Protein 2FSJ (pdb70)

Structure (mmCIF, N/CA/C/O backbone):
data_2FSJ
#
_entry.id   2FSJ
#
_cell.length_a   51.265
_cell.length_b   50.762
_cell.length_c   123.391
_cell.angle_alpha   90.00
_cell.angle_beta   90.00
_cell.angle_gamma   90.00
#
_symmetry.space_group_name_H-M   'P 21 21 21'
#
loop_
_entity.id
_entity.type
_entity.pdbx_description
1 polymer 'hypothetical protein Ta0583'
2 non-polymer GLYCEROL
3 water water
#
loop_
_atom_site.group_PDB
_atom_site.id
_atom_site.type_symbol
_atom_site.label_atom_id
_atom_site.label_alt_id
_atom_site.label_comp_id
_atom_site.label_asym_id
_atom_site.label_entity_id
_atom_site.label_seq_id
_atom_site.pdbx_PDB_ins_code
_atom_site.Cartn_x
_atom_site.Cartn_y
_atom_site.Cartn_z
_atom_site.occupancy
_atom_site.B_iso_or_equiv
_atom_site.auth_seq_id
_atom_site.auth_comp_id
_atom_site.auth_asym_id
_atom_site.auth_atom_id
_atom_site.pdbx_PDB_model_num
ATOM 1 N N . MET A 1 21 ? 23.337 28.977 8.652 1.00 34.03 1 MET A N 1
ATOM 2 C CA . MET A 1 21 ? 22.136 29.181 9.550 1.00 33.75 1 MET A CA 1
ATOM 3 C C . MET A 1 21 ? 20.897 29.697 8.806 1.00 32.77 1 MET A C 1
ATOM 4 O O . MET A 1 21 ? 19.814 29.171 9.016 1.00 35.16 1 MET A O 1
ATOM 6 N N . VAL A 1 22 ? 21.038 30.741 7.989 1.00 30.52 2 VAL A N 1
ATOM 7 C CA . VAL A 1 22 ? 20.002 31.080 7.011 1.00 28.61 2 VAL A CA 1
ATOM 8 C C . VAL A 1 22 ? 20.412 30.478 5.644 1.00 26.52 2 VAL A C 1
ATOM 9 O O . VAL A 1 22 ? 21.529 30.676 5.189 1.00 25.39 2 VAL A O 1
ATOM 13 N N . VAL A 1 23 ? 19.507 29.741 5.028 1.00 24.89 3 VAL A N 1
ATOM 14 C CA . VAL A 1 23 ? 19.729 29.169 3.689 1.00 24.07 3 VAL A CA 1
ATOM 15 C C . VAL A 1 23 ? 18.960 29.963 2.608 1.00 22.77 3 VAL A C 1
ATOM 16 O O . VAL A 1 23 ? 17.765 30.215 2.731 1.00 22.72 3 VAL A O 1
ATOM 20 N N . VAL A 1 24 ? 19.654 30.316 1.533 1.00 21.17 4 VAL A N 1
ATOM 21 C CA . VAL A 1 24 ? 19.007 31.014 0.418 1.00 20.24 4 VAL A CA 1
ATOM 22 C C . VAL A 1 24 ? 19.354 30.330 -0.890 1.00 18.59 4 VAL A C 1
ATOM 23 O O . VAL A 1 24 ? 20.470 29.824 -1.037 1.00 18.62 4 VAL A O 1
ATOM 27 N N . GLY A 1 25 ? 18.415 30.333 -1.831 1.00 16.10 5 GLY A N 1
ATOM 28 C CA . GLY A 1 25 ? 18.695 29.902 -3.187 1.00 14.70 5 GLY A CA 1
ATOM 29 C C . GLY A 1 25 ? 18.970 31.136 -4.027 1.00 13.27 5 GLY A C 1
ATOM 30 O O . GLY A 1 25 ? 18.310 32.171 -3.914 1.00 12.68 5 GLY A O 1
ATOM 31 N N . LEU A 1 26 ? 19.985 31.052 -4.877 1.00 11.80 6 LEU A N 1
ATOM 32 C CA . LEU A 1 26 ? 20.376 32.186 -5.690 1.00 10.72 6 LEU A CA 1
ATOM 33 C C . LEU A 1 26 ? 20.673 31.686 -7.099 1.00 10.68 6 LEU A C 1
ATOM 34 O O . LEU A 1 26 ? 21.306 30.642 -7.257 1.00 11.47 6 LEU A O 1
ATOM 39 N N . ASP A 1 27 ? 20.167 32.390 -8.102 1.00 10.80 7 ASP A N 1
ATOM 40 C CA . ASP A 1 27 ? 20.442 32.042 -9.502 1.00 11.08 7 ASP A CA 1
ATOM 41 C C . ASP A 1 27 ? 20.704 33.322 -10.254 1.00 10.16 7 ASP A C 1
ATOM 42 O O . ASP A 1 27 ? 19.804 34.100 -10.493 1.00 9.43 7 ASP A O 1
ATOM 47 N N . VAL A 1 28 ? 21.958 33.588 -10.573 1.00 10.79 8 VAL A N 1
ATOM 48 C CA . VAL A 1 28 ? 22.328 34.827 -11.281 1.00 11.02 8 VAL A CA 1
ATOM 49 C C . VAL A 1 28 ? 22.392 34.487 -12.783 1.00 12.12 8 VAL A C 1
ATOM 50 O O . VAL A 1 28 ? 23.447 34.078 -13.328 1.00 11.45 8 VAL A O 1
ATOM 54 N N . GLY A 1 29 ? 21.249 34.701 -13.426 1.00 11.85 9 GLY A N 1
ATOM 55 C CA . GLY A 1 29 ? 21.131 34.475 -14.847 1.00 11.81 9 GLY A CA 1
ATOM 56 C C . GLY A 1 29 ? 21.711 35.632 -15.645 1.00 11.92 9 GLY A C 1
ATOM 57 O O . GLY A 1 29 ? 21.832 36.776 -15.156 1.00 12.29 9 GLY A O 1
ATOM 58 N N . TYR A 1 30 ? 22.020 35.351 -16.902 1.00 12.68 10 TYR A N 1
ATOM 59 C CA . TYR A 1 30 ? 22.396 36.405 -17.882 1.00 13.51 10 TYR A CA 1
ATOM 60 C C . TYR A 1 30 ? 21.297 37.468 -17.914 1.00 14.02 10 TYR A C 1
ATOM 61 O O . TYR A 1 30 ? 21.558 38.696 -17.925 1.00 13.87 10 TYR A O 1
ATOM 70 N N . GLY A 1 31 ? 20.042 37.003 -17.894 1.00 13.83 11 GLY A N 1
ATOM 71 C CA . GLY A 1 31 ? 18.892 37.874 -18.016 1.00 13.76 11 GLY A CA 1
ATOM 72 C C . GLY A 1 31 ? 18.360 38.450 -16.712 1.00 12.53 11 GLY A C 1
ATOM 73 O O . GLY A 1 31 ? 18.134 39.669 -16.600 1.00 9.79 11 GLY A O 1
ATOM 74 N N . ASP A 1 32 ? 18.086 37.565 -15.750 1.00 12.67 12 ASP A N 1
ATOM 75 C CA . ASP A 1 32 ? 17.447 37.925 -14.487 1.00 12.41 12 ASP A CA 1
ATOM 76 C C . ASP A 1 32 ? 18.140 37.197 -13.367 1.00 11.88 12 ASP A C 1
ATOM 77 O O . ASP A 1 32 ? 18.648 36.095 -13.604 1.00 11.20 12 ASP A O 1
ATOM 82 N N . THR A 1 33 ? 18.140 37.811 -12.165 1.00 10.34 13 THR A N 1
ATOM 83 C CA . THR A 1 33 ? 18.670 37.217 -10.941 1.00 10.45 13 THR A CA 1
ATOM 84 C C . THR A 1 33 ? 17.444 36.836 -10.113 1.00 11.08 13 THR A C 1
ATOM 85 O O . THR A 1 33 ? 16.545 37.652 -9.919 1.00 12.14 13 THR A O 1
ATOM 89 N N . LYS A 1 34 ? 17.423 35.600 -9.639 1.00 10.26 14 LYS A N 1
ATOM 90 C CA . LYS A 1 34 ? 16.358 35.040 -8.837 1.00 12.18 14 LYS A CA 1
ATOM 91 C C . LYS A 1 34 ? 16.901 34.672 -7.491 1.00 12.10 14 LYS A C 1
ATOM 92 O O . LYS A 1 34 ? 17.998 34.115 -7.402 1.00 11.15 14 LYS A O 1
ATOM 98 N N . VAL A 1 35 ? 16.087 34.887 -6.472 1.00 12.28 15 VAL A N 1
ATOM 99 C CA . VAL A 1 35 ? 16.379 34.554 -5.088 1.00 14.00 15 VAL A CA 1
ATOM 100 C C . VAL A 1 35 ? 15.178 33.824 -4.462 1.00 14.33 15 VAL A C 1
ATOM 101 O O . VAL A 1 35 ? 14.000 34.244 -4.633 1.00 13.30 15 VAL A O 1
ATOM 105 N N . ILE A 1 36 ? 15.450 32.730 -3.753 1.00 14.31 16 ILE A N 1
ATOM 106 C CA . ILE A 1 36 ? 14.463 32.047 -2.941 1.00 15.75 16 ILE A CA 1
ATOM 107 C C . ILE A 1 36 ? 14.862 32.326 -1.503 1.00 18.12 16 ILE A C 1
ATOM 108 O O . ILE A 1 36 ? 15.904 31.873 -1.025 1.00 17.08 16 ILE A O 1
ATOM 113 N N . GLY A 1 37 ? 14.066 33.123 -0.825 1.00 20.64 17 GLY A N 1
ATOM 114 C CA . GLY A 1 37 ? 14.361 33.438 0.566 1.00 22.51 17 GLY A CA 1
ATOM 115 C C . GLY A 1 37 ? 13.704 32.534 1.583 1.00 24.34 17 GLY A C 1
ATOM 116 O O . GLY A 1 37 ? 13.461 31.345 1.370 1.00 26.87 17 GLY A O 1
ATOM 117 N N . VAL A 1 38 ? 13.436 33.135 2.730 1.00 26.60 18 VAL A N 1
ATOM 118 C CA . VAL A 1 38 ? 12.892 32.442 3.885 1.00 26.59 18 VAL A CA 1
ATOM 119 C C . VAL A 1 38 ? 11.434 32.331 3.650 1.00 25.28 18 VAL A C 1
ATOM 120 O O . VAL A 1 38 ? 10.820 33.238 3.094 1.00 25.67 18 VAL A O 1
ATOM 122 N N . ASP A 1 39 ? 10.917 31.159 3.998 1.00 25.03 19 ASP A N 1
ATOM 123 C CA . ASP A 1 39 ? 9.512 30.833 3.994 1.00 24.56 19 ASP A CA 1
ATOM 124 C C . ASP A 1 39 ? 8.959 30.806 2.574 1.00 22.89 19 ASP A C 1
ATOM 125 O O . ASP A 1 39 ? 7.783 31.033 2.386 1.00 22.25 19 ASP A O 1
ATOM 130 N N . GLY A 1 40 ? 9.828 30.577 1.582 1.00 20.82 20 GLY A N 1
ATOM 131 C CA . GLY A 1 40 ? 9.418 30.481 0.196 1.00 19.02 20 GLY A CA 1
ATOM 132 C C . GLY A 1 40 ? 9.125 31.782 -0.543 1.00 16.89 20 GLY A C 1
ATOM 133 O O . GLY A 1 40 ? 8.664 31.723 -1.672 1.00 14.38 20 GLY A O 1
ATOM 134 N N . LYS A 1 41 ? 9.421 32.947 0.037 1.00 15.76 21 LYS A N 1
ATOM 135 C CA . LYS A 1 41 ? 9.340 34.181 -0.744 1.00 16.18 21 LYS A CA 1
ATOM 136 C C . LYS A 1 41 ? 10.350 34.172 -1.863 1.00 15.97 21 LYS A C 1
ATOM 137 O O . LYS A 1 41 ? 11.487 33.674 -1.721 1.00 16.88 21 LYS A O 1
ATOM 143 N N . ARG A 1 42 ? 9.937 34.700 -2.992 1.00 15.38 22 ARG A N 1
ATOM 144 C CA . ARG A 1 42 ? 10.782 34.749 -4.164 1.00 16.04 22 ARG A CA 1
ATOM 145 C C . ARG A 1 42 ? 11.023 36.211 -4.557 1.00 17.04 22 ARG A C 1
ATOM 146 O O . ARG A 1 42 ? 10.129 37.065 -4.388 1.00 18.30 22 ARG A O 1
ATOM 154 N N . ILE A 1 43 ? 12.204 36.471 -5.141 1.00 15.98 23 ILE A N 1
ATOM 155 C CA . ILE A 1 43 ? 12.575 37.761 -5.710 1.00 15.36 23 ILE A CA 1
ATOM 156 C C . ILE A 1 43 ? 13.143 37.514 -7.121 1.00 12.93 23 ILE A C 1
ATOM 157 O O . ILE A 1 43 ? 13.901 36.554 -7.346 1.00 11.11 23 ILE A O 1
ATOM 162 N N . ILE A 1 44 ? 12.794 38.362 -8.058 1.00 11.71 24 ILE A N 1
ATOM 163 C CA . ILE A 1 44 ? 13.431 38.366 -9.355 1.00 13.43 24 ILE A CA 1
ATOM 164 C C . ILE A 1 44 ? 13.619 39.798 -9.832 1.00 13.13 24 ILE A C 1
ATOM 165 O O . ILE A 1 44 ? 12.709 40.586 -9.740 1.00 12.43 24 ILE A O 1
ATOM 170 N N . PHE A 1 45 ? 14.779 40.108 -10.393 1.00 12.79 25 PHE A N 1
ATOM 171 C CA . PHE A 1 45 ? 14.999 41.411 -10.973 1.00 12.70 25 PHE A CA 1
ATOM 172 C C . PHE A 1 45 ? 16.005 41.282 -12.095 1.00 11.71 25 PHE A C 1
ATOM 173 O O . PHE A 1 45 ? 16.809 40.364 -12.086 1.00 12.18 25 PHE A O 1
ATOM 181 N N . PRO A 1 46 ? 15.972 42.195 -13.069 1.00 11.70 26 PRO A N 1
ATOM 182 C CA . PRO A 1 46 ? 16.915 42.156 -14.181 1.00 11.85 26 PRO A CA 1
ATOM 183 C C . PRO A 1 46 ? 18.385 42.164 -13.764 1.00 11.43 26 PRO A C 1
ATOM 184 O O . PRO A 1 46 ? 18.759 42.923 -12.852 1.00 11.49 26 PRO A O 1
ATOM 188 N N . SER A 1 47 ? 19.198 41.331 -14.417 1.00 10.40 27 SER A N 1
ATOM 189 C CA . SER A 1 47 ? 20.642 41.241 -14.163 1.00 11.35 27 SER A CA 1
ATOM 190 C C . SER A 1 47 ? 21.393 42.410 -14.801 1.00 10.74 27 SER A C 1
ATOM 191 O O . SER A 1 47 ? 22.177 42.239 -15.702 1.00 12.82 27 SER A O 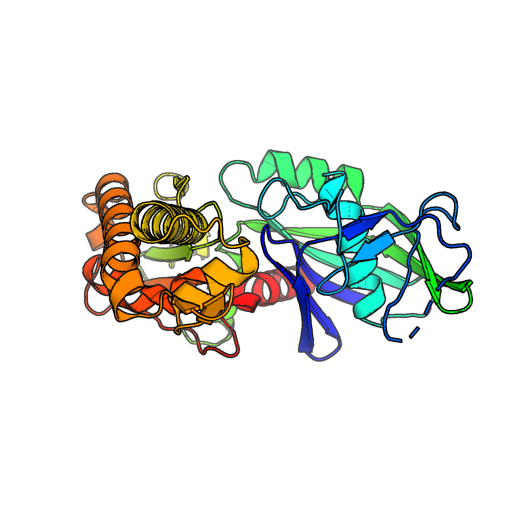1
ATOM 194 N N . ARG A 1 48 ? 21.168 43.596 -14.266 1.00 12.05 28 ARG A N 1
ATOM 195 C CA . ARG A 1 48 ? 21.686 44.859 -14.792 1.00 12.98 28 ARG A CA 1
ATOM 196 C C . ARG A 1 48 ? 22.079 45.751 -13.641 1.00 12.67 28 ARG A C 1
ATOM 197 O O . ARG A 1 48 ? 21.346 45.824 -12.664 1.00 11.12 28 ARG A O 1
ATOM 205 N N . TRP A 1 49 ? 23.208 46.439 -13.764 1.00 12.03 29 TRP A N 1
ATOM 206 C CA . TRP A 1 49 ? 23.579 47.462 -12.783 1.00 12.62 29 TRP A CA 1
ATOM 207 C C . TRP A 1 49 ? 24.363 48.567 -13.449 1.00 13.99 29 TRP A C 1
ATOM 208 O O . TRP A 1 49 ? 24.913 48.377 -14.573 1.00 13.04 29 TRP A O 1
ATOM 219 N N . ALA A 1 50 ? 24.388 49.720 -12.787 1.00 15.20 30 ALA A N 1
ATOM 220 C CA . ALA A 1 50 ? 25.101 50.895 -13.311 1.00 16.32 30 ALA A CA 1
ATOM 221 C C . ALA A 1 50 ? 25.697 51.676 -12.160 1.00 16.71 30 ALA A C 1
ATOM 222 O O . ALA A 1 50 ? 25.049 51.876 -11.140 1.00 16.02 30 ALA A O 1
ATOM 224 N N . VAL A 1 51 ? 26.936 52.103 -12.341 1.00 16.92 31 VAL A N 1
ATOM 225 C CA . VAL A 1 51 ? 27.612 52.909 -11.334 1.00 18.63 31 VAL A CA 1
ATOM 226 C C . VAL A 1 51 ? 26.929 54.269 -11.304 1.00 17.45 31 VAL A C 1
ATOM 227 O O . VAL A 1 51 ? 26.508 54.791 -12.349 1.00 16.78 31 VAL A O 1
ATOM 231 N N . THR A 1 52 ? 26.779 54.817 -10.108 1.00 16.75 32 THR A N 1
ATOM 232 C CA . THR A 1 52 ? 26.293 56.178 -9.932 1.00 16.68 32 THR A CA 1
ATOM 233 C C . THR A 1 52 ? 27.254 56.989 -9.054 1.00 18.90 32 THR A C 1
ATOM 234 O O . THR A 1 52 ? 27.756 56.491 -8.035 1.00 17.78 32 THR A O 1
ATOM 238 N N . GLU A 1 53 ? 27.481 58.247 -9.434 1.00 20.23 33 GLU A N 1
ATOM 239 C CA . GLU A 1 53 ? 28.259 59.160 -8.615 1.00 21.68 33 GLU A CA 1
ATOM 240 C C . GLU A 1 53 ? 27.436 60.085 -7.723 1.00 22.87 33 GLU A C 1
ATOM 241 O O . GLU A 1 53 ? 27.983 61.054 -7.165 1.00 23.04 33 GLU A O 1
ATOM 247 N N . THR A 1 54 ? 26.154 59.803 -7.548 1.00 23.01 34 THR A N 1
ATOM 248 C CA . THR A 1 54 ? 25.302 60.588 -6.642 1.00 25.34 34 THR A CA 1
ATOM 249 C C . THR A 1 54 ? 25.826 60.541 -5.189 1.00 27.88 34 THR A C 1
ATOM 250 O O . THR A 1 54 ? 26.412 59.523 -4.768 1.00 27.26 34 THR A O 1
ATOM 254 N N . GLU A 1 55 ? 25.635 61.636 -4.437 1.00 30.02 35 GLU A N 1
ATOM 255 C CA . GLU A 1 55 ? 25.932 61.612 -2.976 1.00 32.19 35 GLU A CA 1
ATOM 256 C C . GLU A 1 55 ? 24.773 60.976 -2.219 1.00 32.46 35 GLU A C 1
ATOM 257 O O . GLU A 1 55 ? 24.955 60.454 -1.131 1.00 34.25 35 GLU A O 1
ATOM 263 N N . SER A 1 56 ? 23.585 60.972 -2.825 1.00 32.62 36 SER A N 1
ATOM 264 C CA . SER A 1 56 ? 22.441 60.221 -2.317 1.00 32.65 36 SER A CA 1
ATOM 265 C C . SER A 1 56 ? 22.656 58.694 -2.089 1.00 32.17 36 SER A C 1
ATOM 266 O O . SER A 1 56 ? 23.571 58.061 -2.640 1.00 31.79 36 SER A O 1
ATOM 269 N N . TRP A 1 57 ? 21.782 58.127 -1.263 1.00 31.26 37 TRP A N 1
ATOM 270 C CA . TRP A 1 57 ? 21.682 56.694 -1.089 1.00 30.72 37 TRP A CA 1
ATOM 271 C C . TRP A 1 57 ? 20.292 56.226 -1.465 1.00 30.78 37 TRP A C 1
ATOM 272 O O . TRP A 1 57 ? 20.010 55.012 -1.316 1.00 31.70 37 TRP A O 1
ATOM 283 N N . LYS A 1 62 ? 12.199 54.734 -3.463 1.00 34.19 42 LYS A N 1
ATOM 284 C CA . LYS A 1 62 ? 11.826 53.885 -4.610 1.00 32.08 42 LYS A CA 1
ATOM 285 C C . LYS A 1 62 ? 13.023 53.251 -5.329 1.00 30.12 42 LYS A C 1
ATOM 286 O O . LYS A 1 62 ? 12.985 52.082 -5.761 1.00 31.39 42 LYS A O 1
ATOM 288 N N . ILE A 1 63 ? 14.071 54.035 -5.519 1.00 27.80 43 ILE A N 1
ATOM 289 C CA . ILE A 1 63 ? 15.262 53.546 -6.239 1.00 25.05 43 ILE A CA 1
ATOM 290 C C . ILE A 1 63 ? 16.384 53.443 -5.221 1.00 23.56 43 ILE A C 1
ATOM 291 O O . ILE A 1 63 ? 16.936 54.464 -4.813 1.00 24.14 43 ILE A O 1
ATOM 296 N N . PRO A 1 64 ? 16.705 52.234 -4.785 1.00 22.17 44 PRO A N 1
ATOM 297 C CA . PRO A 1 64 ? 17.799 52.066 -3.820 1.00 21.64 44 PRO A CA 1
ATOM 298 C C . PRO A 1 64 ? 19.147 52.266 -4.498 1.00 18.96 44 PRO A C 1
ATOM 299 O O . PRO A 1 64 ? 19.324 51.904 -5.660 1.00 17.87 44 PRO A O 1
ATOM 303 N N . VAL A 1 65 ? 20.066 52.851 -3.761 1.00 16.68 45 VAL A N 1
ATOM 304 C CA . VAL A 1 65 ? 21.454 52.944 -4.179 1.00 15.65 45 VAL A CA 1
ATOM 305 C C . VAL A 1 65 ? 22.267 52.113 -3.190 1.00 14.87 45 VAL A C 1
ATOM 306 O O . VAL A 1 65 ? 22.111 52.288 -1.994 1.00 15.77 45 VAL A O 1
ATOM 310 N N . LEU A 1 66 ? 23.094 51.203 -3.693 1.00 12.86 46 LEU A N 1
ATOM 311 C CA . LEU A 1 66 ? 23.887 50.334 -2.856 1.00 12.22 46 LEU A CA 1
ATOM 312 C C . LEU A 1 66 ? 25.390 50.508 -3.089 1.00 12.42 46 LEU A C 1
ATOM 313 O O . LEU A 1 66 ? 25.809 51.033 -4.108 1.00 12.37 46 LEU A O 1
ATOM 318 N N . SER A 1 67 ? 26.166 50.042 -2.094 1.00 12.93 47 SER A N 1
ATOM 319 C CA . SER A 1 67 ? 27.624 49.955 -2.162 1.00 13.52 47 SER A CA 1
ATOM 320 C C . SER A 1 67 ? 28.095 48.747 -1.396 1.00 13.20 47 SER A C 1
ATOM 321 O O . SER A 1 67 ? 27.469 48.354 -0.394 1.00 14.18 47 SER A O 1
ATOM 324 N N . THR A 1 68 ? 29.163 48.107 -1.875 1.00 13.61 48 THR A N 1
ATOM 325 C CA . THR A 1 68 ? 29.804 47.048 -1.093 1.00 14.21 48 THR A CA 1
ATOM 326 C C . THR A 1 68 ? 31.118 47.510 -0.486 1.00 14.97 48 THR A C 1
ATOM 327 O O . THR A 1 68 ? 31.762 46.738 0.161 1.00 14.51 48 THR A O 1
ATOM 331 N N . ASP A 1 69 ? 31.502 48.770 -0.708 1.00 15.78 49 ASP A N 1
ATOM 332 C CA . ASP A 1 69 ? 32.794 49.282 -0.211 1.00 17.61 49 ASP A CA 1
ATOM 333 C C . ASP A 1 69 ? 32.641 50.604 0.539 1.00 18.66 49 ASP A C 1
ATOM 334 O O . ASP A 1 69 ? 33.479 51.489 0.434 1.00 19.46 49 ASP A O 1
ATOM 339 N N . GLY A 1 70 ? 31.542 50.723 1.253 1.00 19.26 50 GLY A N 1
ATOM 340 C CA . GLY A 1 70 ? 31.268 51.876 2.090 1.00 21.20 50 GLY A CA 1
ATOM 341 C C . GLY A 1 70 ? 31.155 53.211 1.344 1.00 21.80 50 GLY A C 1
ATOM 342 O O . GLY A 1 70 ? 31.516 54.251 1.888 1.00 22.04 50 GLY A O 1
ATOM 343 N N . GLY A 1 71 ? 30.635 53.202 0.116 1.00 21.05 51 GLY A N 1
ATOM 344 C CA . GLY A 1 71 ? 30.427 54.434 -0.617 1.00 21.69 51 GLY A CA 1
ATOM 345 C C . GLY A 1 71 ? 31.521 54.847 -1.574 1.00 22.52 51 GLY A C 1
ATOM 346 O O . GLY A 1 71 ? 31.331 55.796 -2.349 1.00 24.71 51 GLY A O 1
ATOM 347 N N . GLN A 1 72 ? 32.651 54.153 -1.593 1.00 22.66 52 GLN A N 1
ATOM 348 C CA . GLN A 1 72 ? 33.701 54.468 -2.584 1.00 22.57 52 GLN A CA 1
ATOM 349 C C . GLN A 1 72 ? 33.139 54.293 -4.005 1.00 22.64 52 GLN A C 1
ATOM 350 O O . GLN A 1 72 ? 33.404 55.104 -4.902 1.00 22.19 52 GLN A O 1
ATOM 352 N N . THR A 1 73 ? 32.340 53.237 -4.172 1.00 21.17 53 THR A N 1
ATOM 353 C CA . THR A 1 73 ? 31.667 52.917 -5.416 1.00 21.91 53 THR A CA 1
ATOM 354 C C . THR A 1 73 ? 30.191 52.647 -5.085 1.00 19.50 53 THR A C 1
ATOM 355 O O . THR A 1 73 ? 29.899 51.905 -4.138 1.00 18.46 53 THR A O 1
ATOM 359 N N . LYS A 1 74 ? 29.270 53.252 -5.845 1.00 16.29 54 LYS A N 1
ATOM 360 C CA . LYS A 1 74 ? 27.839 53.005 -5.623 1.00 15.20 54 LYS A CA 1
ATOM 361 C C . LYS A 1 74 ? 27.183 52.591 -6.926 1.00 13.29 54 LYS A C 1
ATOM 362 O O . LYS A 1 74 ? 27.668 52.935 -7.997 1.00 12.60 54 LYS A O 1
ATOM 368 N N . PHE A 1 75 ? 26.090 51.831 -6.826 1.00 12.85 55 PHE A N 1
ATOM 369 C CA . PHE A 1 75 ? 25.396 51.377 -7.990 1.00 11.78 55 PHE A CA 1
ATOM 370 C C . PHE A 1 75 ? 23.870 51.287 -7.795 1.00 11.83 55 PHE A C 1
ATOM 371 O O . PHE A 1 75 ? 23.353 51.117 -6.685 1.00 11.28 55 PHE A O 1
ATOM 379 N N . ILE A 1 76 ? 23.182 51.339 -8.931 1.00 12.28 56 ILE A N 1
ATOM 380 C CA . ILE A 1 76 ? 21.761 51.078 -9.031 1.00 12.43 56 ILE A CA 1
ATOM 381 C C . ILE A 1 76 ? 21.589 49.795 -9.889 1.00 12.19 56 ILE A C 1
ATOM 382 O O . ILE A 1 76 ? 22.354 49.533 -10.789 1.00 10.48 56 ILE A O 1
ATOM 387 N N . TYR A 1 77 ? 20.558 49.022 -9.602 1.00 11.75 57 TYR A N 1
ATOM 388 C CA . TYR A 1 77 ? 20.421 47.712 -10.209 1.00 12.23 57 TYR A CA 1
ATOM 389 C C . TYR A 1 77 ? 18.969 47.424 -10.638 1.00 12.98 57 TYR A C 1
ATOM 390 O O . TYR A 1 77 ? 18.043 48.149 -10.286 1.00 13.33 57 TYR A O 1
ATOM 399 N N . GLY A 1 78 ? 18.799 46.343 -11.399 1.00 12.91 58 GLY A N 1
ATOM 400 C CA . GLY A 1 78 ? 17.486 45.875 -11.750 1.00 14.08 58 GLY A CA 1
ATOM 401 C C . GLY A 1 78 ? 16.866 46.748 -12.813 1.00 13.73 58 GLY A C 1
ATOM 402 O O . GLY A 1 78 ? 17.564 47.298 -13.677 1.00 12.82 58 GLY A O 1
ATOM 403 N N . LYS A 1 79 ? 15.553 46.922 -12.705 1.00 16.13 59 LYS A N 1
ATOM 404 C CA . LYS A 1 79 ? 14.780 47.672 -13.716 1.00 18.92 59 LYS A CA 1
ATOM 405 C C . LYS A 1 79 ? 15.174 49.179 -13.765 1.00 20.44 59 LYS A C 1
ATOM 406 O O . LYS A 1 79 ? 15.041 49.826 -14.795 1.00 20.98 59 LYS A O 1
ATOM 412 N N . TYR A 1 80 ? 15.749 49.698 -12.684 1.00 20.65 60 TYR A N 1
ATOM 413 C CA . TYR A 1 80 ? 16.228 51.106 -12.649 1.00 20.86 60 TYR A CA 1
ATOM 414 C C . TYR A 1 80 ? 17.570 51.403 -13.260 1.00 20.93 60 TYR A C 1
ATOM 415 O O . TYR A 1 80 ? 17.878 52.579 -13.492 1.00 19.55 60 TYR A O 1
ATOM 424 N N . ALA A 1 81 ? 18.394 50.383 -13.491 1.00 20.79 61 ALA A N 1
ATOM 425 C CA .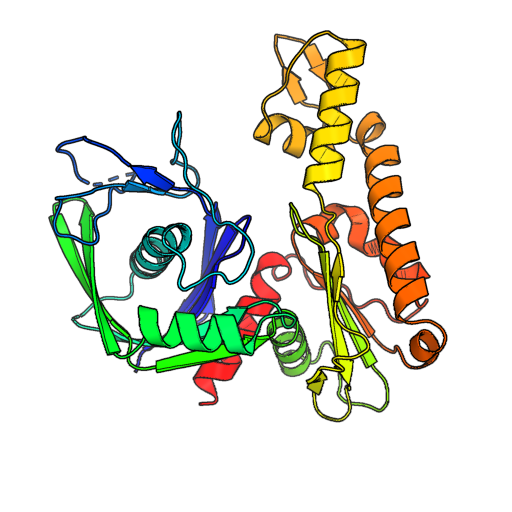 ALA A 1 81 ? 19.710 50.615 -14.061 1.00 22.26 61 ALA A CA 1
ATOM 426 C C . ALA A 1 81 ? 19.533 51.033 -15.508 1.00 24.87 61 ALA A C 1
ATOM 427 O O . ALA A 1 81 ? 19.054 50.254 -16.314 1.00 26.38 61 ALA A O 1
ATOM 429 N N . SER A 1 82 ? 19.998 52.238 -15.804 1.00 25.56 62 SER A N 1
ATOM 430 C CA . SER A 1 82 ? 19.547 53.018 -16.922 1.00 27.87 62 SER A CA 1
ATOM 431 C C . SER A 1 82 ? 20.672 53.866 -17.419 1.00 28.48 62 SER A C 1
ATOM 432 O O . SER A 1 82 ? 21.581 54.233 -16.672 1.00 28.85 62 SER A O 1
ATOM 434 N N . GLY A 1 83 ? 20.608 54.171 -18.703 1.00 29.33 63 GLY A N 1
ATOM 435 C CA . GLY A 1 83 ? 21.557 55.067 -19.303 1.00 30.00 63 GLY A CA 1
ATOM 436 C C . GLY A 1 83 ? 22.616 54.301 -20.031 1.00 30.82 63 GLY A C 1
ATOM 437 O O . GLY A 1 83 ? 22.370 53.231 -20.602 1.00 30.87 63 GLY A O 1
ATOM 438 N N . ASN A 1 84 ? 23.806 54.866 -20.016 1.00 31.82 64 ASN A N 1
ATOM 439 C CA . ASN A 1 84 ? 24.931 54.208 -20.595 1.00 33.16 64 ASN A CA 1
ATOM 440 C C . ASN A 1 84 ? 25.593 53.442 -19.477 1.00 32.95 64 ASN A C 1
ATOM 441 O O . ASN A 1 84 ? 25.241 53.566 -18.255 1.00 36.22 64 ASN A O 1
ATOM 443 N N . ASN A 1 85 ? 26.527 52.614 -19.871 1.00 31.80 65 ASN A N 1
ATOM 444 C CA . ASN A 1 85 ? 27.395 51.981 -18.922 1.00 30.25 65 ASN A CA 1
ATOM 445 C C . ASN A 1 85 ? 26.662 51.028 -17.971 1.00 27.44 65 ASN A C 1
ATOM 446 O O . ASN A 1 85 ? 27.101 50.791 -16.871 1.00 27.20 65 ASN A O 1
ATOM 451 N N . ILE A 1 86 ? 25.560 50.480 -18.436 1.00 26.01 66 ILE A N 1
ATOM 452 C CA . ILE A 1 86 ? 24.916 49.362 -17.753 1.00 24.84 66 ILE A CA 1
ATOM 453 C C . ILE A 1 86 ? 25.858 48.163 -17.875 1.00 23.28 66 ILE A C 1
ATOM 454 O O . ILE A 1 86 ? 26.406 47.876 -18.957 1.00 23.89 66 ILE A O 1
ATOM 459 N N . ARG A 1 87 ? 26.038 47.455 -16.773 1.00 20.20 67 ARG A N 1
ATOM 460 C CA . ARG A 1 87 ? 26.819 46.220 -16.731 1.00 18.10 67 ARG A CA 1
ATOM 461 C C . ARG A 1 87 ? 25.888 45.025 -16.597 1.00 17.17 67 ARG A C 1
ATOM 462 O O . ARG A 1 87 ? 24.882 45.116 -15.957 1.00 15.82 67 ARG A O 1
ATOM 464 N N . VAL A 1 88 ? 26.219 43.954 -17.288 1.00 16.02 68 VAL A N 1
ATOM 465 C CA . VAL A 1 88 ? 25.439 42.708 -17.327 1.00 15.79 68 VAL A CA 1
ATOM 466 C C . VAL A 1 88 ? 26.395 41.539 -17.297 1.00 15.38 68 VAL A C 1
ATOM 467 O O . VAL A 1 88 ? 27.577 41.683 -17.644 1.00 15.21 68 VAL A O 1
ATOM 471 N N . PRO A 1 89 ? 25.941 40.371 -16.849 1.00 15.06 69 PRO A N 1
ATOM 472 C CA . PRO A 1 89 ? 26.824 39.220 -16.780 1.00 14.88 69 PRO A CA 1
ATOM 473 C C . PRO A 1 89 ? 27.287 38.756 -18.173 1.00 15.53 69 PRO A C 1
ATOM 474 O O . PRO A 1 89 ? 26.618 39.007 -19.171 1.00 15.39 69 PRO A O 1
ATOM 478 N N . GLN A 1 90 ? 28.396 38.062 -18.200 1.00 16.10 70 GLN A N 1
ATOM 479 C CA . GLN A 1 90 ? 28.890 37.421 -19.432 1.00 18.11 70 GLN A CA 1
ATOM 480 C C . GLN A 1 90 ? 28.107 36.159 -19.797 1.00 17.34 70 GLN A C 1
ATOM 481 O O . GLN A 1 90 ? 28.067 35.759 -20.966 1.00 18.21 70 GLN A O 1
ATOM 487 N N . GLY A 1 91 ? 27.443 35.550 -18.824 1.00 15.67 71 GLY A N 1
ATOM 488 C CA . GLY A 1 91 ? 26.597 34.386 -19.093 1.00 14.72 71 GLY A CA 1
ATOM 489 C C . GLY A 1 91 ? 25.887 33.991 -17.798 1.00 14.84 71 GLY A C 1
ATOM 490 O O . GLY A 1 91 ? 26.028 34.666 -16.767 1.00 13.39 71 GLY A O 1
ATOM 491 N N . ASP A 1 92 ? 25.180 32.873 -17.829 1.00 13.67 72 ASP A N 1
ATOM 492 C CA . ASP A 1 92 ? 24.554 32.298 -16.610 1.00 13.78 72 ASP A CA 1
ATOM 493 C C . ASP A 1 92 ? 25.595 31.729 -15.607 1.00 13.44 72 ASP A C 1
ATOM 494 O O . ASP A 1 92 ? 26.653 31.177 -15.981 1.00 12.60 72 ASP A O 1
ATOM 499 N N . GLY A 1 93 ? 25.255 31.819 -14.327 1.00 12.02 73 GLY A N 1
ATOM 500 C CA . GLY A 1 93 ? 26.059 31.201 -13.277 1.00 13.23 73 GLY A CA 1
ATOM 501 C C . GLY A 1 93 ? 27.521 31.613 -13.186 1.00 12.39 73 GLY A C 1
ATOM 502 O O . GLY A 1 93 ? 28.370 30.781 -12.798 1.00 12.64 73 GLY A O 1
ATOM 503 N N . ARG A 1 94 ? 27.827 32.880 -13.497 1.00 12.21 74 ARG A N 1
ATOM 504 C CA . ARG A 1 94 ? 29.195 33.394 -13.405 1.00 12.25 74 ARG A CA 1
ATOM 505 C C . ARG A 1 94 ? 29.402 34.108 -12.085 1.00 13.42 74 ARG A C 1
ATOM 506 O O . ARG A 1 94 ? 29.631 35.326 -12.045 1.00 10.45 74 ARG A O 1
ATOM 514 N N . LEU A 1 95 ? 29.310 33.340 -11.009 1.00 14.49 75 LEU A N 1
ATOM 515 C CA . LEU A 1 95 ? 29.238 33.911 -9.675 1.00 14.92 75 LEU A CA 1
ATOM 516 C C . LEU A 1 95 ? 30.555 34.533 -9.197 1.00 16.09 75 LEU A C 1
ATOM 517 O O . LEU A 1 95 ? 30.530 35.392 -8.318 1.00 16.47 75 LEU A O 1
ATOM 522 N N . ALA A 1 96 ? 31.688 34.137 -9.786 1.00 16.38 76 ALA A N 1
ATOM 523 C CA . ALA A 1 96 ? 32.988 34.728 -9.432 1.00 17.07 76 ALA A CA 1
ATOM 524 C C . ALA A 1 96 ? 33.336 35.981 -10.207 1.00 16.80 76 ALA A C 1
ATOM 525 O O . ALA A 1 96 ? 34.359 36.585 -9.946 1.00 17.48 76 ALA A O 1
ATOM 527 N N . SER A 1 97 ? 32.516 36.354 -11.186 1.00 16.08 77 SER A N 1
ATOM 528 C CA . SER A 1 97 ? 32.810 37.444 -12.079 1.00 15.13 77 SER A CA 1
ATOM 529 C C . SER A 1 97 ? 32.570 38.796 -11.431 1.00 15.67 77 SER A C 1
ATOM 530 O O . SER A 1 97 ? 31.772 38.942 -10.476 1.00 13.43 77 SER A O 1
ATOM 533 N N . LYS A 1 98 ? 33.293 39.789 -11.925 1.00 16.31 78 LYS A N 1
ATOM 534 C CA . LYS A 1 98 ? 33.084 41.168 -11.493 1.00 17.37 78 LYS A CA 1
ATOM 535 C C . LYS A 1 98 ? 31.660 41.644 -11.767 1.00 16.92 78 LYS A C 1
ATOM 536 O O . LYS A 1 98 ? 31.063 42.377 -10.964 1.00 15.55 78 LYS A O 1
ATOM 538 N N . GLU A 1 99 ? 31.102 41.198 -12.875 1.00 16.74 79 GLU A N 1
ATOM 539 C CA . GLU A 1 99 ? 29.769 41.613 -13.281 1.00 17.27 79 GLU A CA 1
ATOM 540 C C . GLU A 1 99 ? 28.667 41.087 -12.365 1.00 15.96 79 GLU A C 1
ATOM 541 O O . GLU A 1 99 ? 27.673 41.759 -12.153 1.00 17.74 79 GLU A O 1
ATOM 547 N N . ALA A 1 100 ? 28.871 39.917 -11.787 1.00 14.43 80 ALA A N 1
ATOM 548 C CA . ALA A 1 100 ? 27.937 39.286 -10.874 1.00 13.29 80 ALA A CA 1
ATOM 549 C C . ALA A 1 100 ? 27.930 39.871 -9.464 1.00 12.30 80 ALA A C 1
ATOM 550 O O . ALA A 1 100 ? 26.875 39.867 -8.814 1.00 10.14 80 ALA A O 1
ATOM 552 N N . PHE A 1 101 ? 29.062 40.365 -8.979 1.00 11.99 81 PHE A N 1
ATOM 553 C CA . PHE A 1 101 ? 29.145 40.736 -7.576 1.00 12.69 81 PHE A CA 1
ATOM 554 C C . PHE A 1 101 ? 28.092 41.763 -7.123 1.00 12.46 81 PHE A C 1
ATOM 555 O O . PHE A 1 101 ? 27.433 41.526 -6.122 1.00 11.91 81 PHE A O 1
ATOM 563 N N . PRO A 1 102 ? 27.911 42.889 -7.817 1.00 12.58 82 PRO A N 1
ATOM 564 C CA . PRO A 1 102 ? 26.846 43.821 -7.387 1.00 12.59 82 PRO A CA 1
ATOM 565 C C . PRO A 1 102 ? 25.453 43.175 -7.374 1.00 11.92 82 PRO A C 1
ATOM 566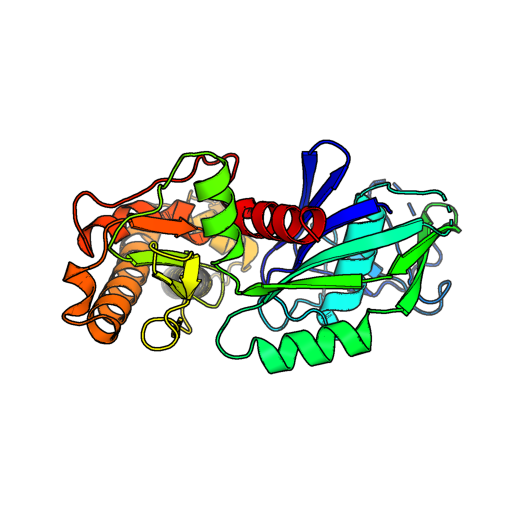 O O . PRO A 1 102 ? 24.601 43.552 -6.579 1.00 12.05 82 PRO A O 1
ATOM 570 N N . LEU A 1 103 ? 25.211 42.202 -8.271 1.00 12.21 83 LEU A N 1
ATOM 571 C CA . LEU A 1 103 ? 23.914 41.532 -8.340 1.00 10.23 83 LEU A CA 1
ATOM 572 C C . LEU A 1 103 ? 23.699 40.595 -7.154 1.00 10.91 83 LEU A C 1
ATOM 573 O O . LEU A 1 103 ? 22.573 40.454 -6.642 1.00 9.38 83 LEU A O 1
ATOM 578 N N . ILE A 1 104 ? 24.779 39.938 -6.721 1.00 9.25 84 ILE A N 1
ATOM 579 C CA . ILE A 1 104 ? 24.755 39.118 -5.511 1.00 10.17 84 ILE A CA 1
ATOM 580 C C . ILE A 1 104 ? 24.478 39.991 -4.287 1.00 10.47 84 ILE A C 1
ATOM 581 O O . ILE A 1 104 ? 23.594 39.681 -3.447 1.00 9.22 84 ILE A O 1
ATOM 586 N N . ALA A 1 105 ? 25.149 41.136 -4.232 1.00 10.86 85 ALA A N 1
ATOM 587 C CA . ALA A 1 105 ? 24.903 42.081 -3.121 1.00 11.38 85 ALA A CA 1
ATOM 588 C C . ALA A 1 105 ? 23.451 42.550 -3.136 1.00 11.72 85 ALA A C 1
ATOM 589 O O . ALA A 1 105 ? 22.833 42.623 -2.103 1.00 12.52 85 ALA A O 1
ATOM 591 N N . ALA A 1 106 ? 22.951 42.893 -4.312 1.00 11.54 86 ALA A N 1
ATOM 592 C CA . ALA A 1 106 ? 21.586 43.356 -4.463 1.00 11.75 86 ALA A CA 1
ATOM 593 C C . ALA A 1 106 ? 20.581 42.265 -4.078 1.00 11.46 86 ALA A C 1
ATOM 594 O O . ALA A 1 106 ? 19.580 42.545 -3.416 1.00 12.24 86 ALA A O 1
ATOM 596 N N . ALA A 1 107 ? 20.861 41.028 -4.471 1.00 10.65 87 ALA A N 1
ATOM 597 C CA . ALA A 1 107 ? 20.029 39.878 -4.080 1.00 12.42 87 ALA A CA 1
ATOM 598 C C . ALA A 1 107 ? 19.885 39.735 -2.579 1.00 13.11 87 ALA A C 1
ATOM 599 O O . ALA A 1 107 ? 18.778 39.544 -2.072 1.00 12.88 87 ALA A O 1
ATOM 601 N N . LEU A 1 108 ? 21.009 39.808 -1.885 1.00 13.30 88 LEU A N 1
ATOM 602 C CA . LEU A 1 108 ? 21.004 39.720 -0.414 1.00 15.34 88 LEU A CA 1
ATOM 603 C C . LEU A 1 108 ? 20.279 40.907 0.229 1.00 14.99 88 LEU A C 1
ATOM 604 O O . LEU A 1 108 ? 19.467 40.716 1.125 1.00 15.48 88 LEU A O 1
ATOM 609 N N . TRP A 1 109 ? 20.520 42.112 -0.275 1.00 15.36 89 TRP A N 1
ATOM 610 C CA . TRP A 1 109 ? 19.772 43.294 0.132 1.00 15.95 89 TRP A CA 1
ATOM 611 C C . TRP A 1 109 ? 18.241 43.146 -0.072 1.00 17.70 89 TRP A C 1
ATOM 612 O O . TRP A 1 109 ? 17.433 43.417 0.840 1.00 16.33 89 TRP A O 1
ATOM 623 N N . GLU A 1 110 ? 17.838 42.727 -1.266 1.00 18.04 90 GLU A N 1
ATOM 624 C CA . GLU A 1 110 ? 16.420 42.527 -1.535 1.00 19.41 90 GLU A CA 1
ATOM 625 C C . GLU A 1 110 ? 15.761 41.430 -0.686 1.00 20.87 90 GLU A C 1
ATOM 626 O O . GLU A 1 110 ? 14.563 41.525 -0.377 1.00 21.12 90 GLU A O 1
ATOM 632 N N . SER A 1 111 ? 16.521 40.419 -0.288 1.00 21.24 91 SER A N 1
ATOM 633 C CA . SER A 1 111 ? 15.977 39.350 0.519 1.00 23.49 91 SER A CA 1
ATOM 634 C C . SER A 1 111 ? 15.399 39.923 1.843 1.00 25.41 91 SER A C 1
ATOM 635 O O . SER A 1 111 ? 14.498 39.356 2.409 1.00 26.42 91 SER A O 1
ATOM 638 N N . GLY A 1 112 ? 15.940 41.048 2.303 1.00 27.67 92 GLY A N 1
ATOM 639 C CA . GLY A 1 112 ? 15.563 41.675 3.567 1.00 29.34 92 GLY A CA 1
ATOM 640 C C . GLY A 1 112 ? 16.107 40.930 4.784 1.00 30.82 92 GLY A C 1
ATOM 641 O O . GLY A 1 112 ? 15.847 41.344 5.918 1.00 30.69 92 GLY A O 1
ATOM 642 N N . ILE A 1 113 ? 16.823 39.825 4.560 1.00 32.28 93 ILE A N 1
ATOM 643 C CA . ILE A 1 113 ? 17.440 39.073 5.642 1.00 34.11 93 ILE A CA 1
ATOM 644 C C . ILE A 1 113 ? 18.456 39.973 6.307 1.00 35.64 93 ILE A C 1
ATOM 645 O O . ILE A 1 113 ? 19.266 40.615 5.647 1.00 34.96 93 ILE A O 1
ATOM 650 N N . HIS A 1 114 ? 18.392 40.002 7.636 1.00 38.76 94 HIS A N 1
ATOM 651 C CA . HIS A 1 114 ? 19.044 41.022 8.435 1.00 40.74 94 HIS A CA 1
ATOM 652 C C . HIS A 1 114 ? 19.404 40.502 9.828 1.00 42.03 94 HIS A C 1
ATOM 653 O O . HIS A 1 114 ? 18.845 39.506 10.290 1.00 42.60 94 HIS A O 1
ATOM 655 N N . ASN A 1 115 ? 20.370 41.170 10.459 1.00 43.36 95 ASN A N 1
ATOM 656 C CA . ASN A 1 115 ? 20.818 40.856 11.812 1.00 44.48 95 ASN A CA 1
ATOM 657 C C . ASN A 1 115 ? 21.233 42.126 12.532 1.00 45.03 95 ASN A C 1
ATOM 658 O O . ASN A 1 115 ? 22.366 42.582 12.341 1.00 46.17 95 ASN A O 1
ATOM 660 N N . PRO A 1 119 ? 25.525 40.358 11.951 1.00 32.33 99 PRO A N 1
ATOM 661 C CA . PRO A 1 119 ? 26.128 39.738 10.746 1.00 31.79 99 PRO A CA 1
ATOM 662 C C . PRO A 1 119 ? 25.569 38.336 10.422 1.00 31.04 99 PRO A C 1
ATOM 663 O O . PRO A 1 119 ? 26.014 37.356 11.022 1.00 32.45 99 PRO A O 1
ATOM 665 N N . VAL A 1 120 ? 24.631 38.233 9.486 1.00 29.26 100 VAL A N 1
ATOM 666 C CA . VAL A 1 120 ? 23.937 36.961 9.212 1.00 27.76 100 VAL A CA 1
ATOM 667 C C . VAL A 1 120 ? 24.838 35.883 8.584 1.00 26.04 100 VAL A C 1
ATOM 668 O O . VAL A 1 120 ? 25.474 36.127 7.553 1.00 25.19 100 VAL A O 1
ATOM 672 N N . ASP A 1 121 ? 24.891 34.692 9.192 1.00 23.19 101 ASP A N 1
ATOM 673 C CA . ASP A 1 121 ? 25.599 33.553 8.601 1.00 22.67 101 ASP A CA 1
ATOM 674 C C . ASP A 1 121 ? 24.722 32.878 7.563 1.00 22.84 101 ASP A C 1
ATOM 675 O O . ASP A 1 121 ? 23.611 32.426 7.902 1.00 20.78 101 ASP A O 1
ATOM 680 N N . LEU A 1 122 ? 25.216 32.794 6.323 1.00 21.05 102 LEU A N 1
ATOM 681 C CA . LEU A 1 122 ? 24.439 32.270 5.209 1.00 21.09 102 LEU A CA 1
ATOM 682 C C . LEU A 1 122 ? 25.025 31.022 4.656 1.00 19.11 102 LEU A C 1
ATOM 683 O O . LEU A 1 122 ? 26.236 30.912 4.557 1.00 19.33 102 LEU A O 1
ATOM 688 N N . VAL A 1 123 ? 24.170 30.117 4.214 1.00 18.31 103 VAL A N 1
ATOM 689 C CA . VAL A 1 123 ? 24.560 29.102 3.250 1.00 19.12 103 VAL A CA 1
ATOM 690 C C . VAL A 1 123 ? 23.797 29.466 1.961 1.00 18.04 103 VAL A C 1
ATOM 691 O O . VAL A 1 123 ? 22.559 29.607 1.997 1.00 18.13 103 VAL A O 1
ATOM 695 N N . ILE A 1 124 ? 24.528 29.613 0.865 1.00 17.14 104 ILE A N 1
ATOM 696 C CA . ILE A 1 124 ? 23.910 29.905 -0.439 1.00 16.50 104 ILE A CA 1
ATOM 697 C C . ILE A 1 124 ? 23.901 28.621 -1.291 1.00 15.45 104 ILE A C 1
ATOM 698 O O . ILE A 1 124 ? 24.939 27.951 -1.462 1.00 15.48 104 ILE A O 1
ATOM 703 N N . GLY A 1 125 ? 22.738 28.256 -1.800 1.00 13.46 105 GLY A N 1
ATOM 704 C CA . GLY A 1 125 ? 22.611 27.211 -2.787 1.00 13.24 105 GLY A CA 1
ATOM 705 C C . GLY A 1 125 ? 22.480 27.873 -4.181 1.00 13.06 105 GLY A C 1
ATOM 706 O O . GLY A 1 125 ? 21.614 28.732 -4.425 1.00 11.23 105 GLY A O 1
ATOM 707 N N . SER A 1 126 ? 23.389 27.539 -5.074 1.00 12.42 106 SER A N 1
ATOM 708 C CA . SER A 1 126 ? 23.386 28.131 -6.418 1.00 10.57 106 SER A CA 1
ATOM 709 C C . SER A 1 126 ? 23.797 27.080 -7.463 1.00 10.73 106 SER A C 1
ATOM 710 O O . SER A 1 126 ? 23.828 25.869 -7.218 1.00 11.08 106 SER A O 1
ATOM 713 N N . GLY A 1 127 ? 24.069 27.540 -8.657 1.00 11.77 107 GLY A N 1
ATOM 714 C CA . GLY A 1 127 ? 24.407 26.640 -9.737 1.00 12.51 107 GLY A CA 1
ATOM 715 C C . GLY A 1 127 ? 25.026 27.366 -10.900 1.00 12.55 107 GLY A C 1
ATOM 716 O O . GLY A 1 127 ? 25.118 28.610 -10.921 1.00 12.36 107 GLY A O 1
ATOM 717 N N . THR A 1 128 ? 25.480 26.570 -11.866 1.00 12.58 108 THR A N 1
ATOM 718 C CA . THR A 1 128 ? 26.199 27.093 -13.021 1.00 12.47 108 THR A CA 1
ATOM 719 C C . THR A 1 128 ? 26.148 25.997 -14.131 1.00 12.59 108 THR A C 1
ATOM 720 O O . THR A 1 128 ? 26.004 24.790 -13.821 1.00 11.60 108 THR A O 1
ATOM 724 N N . PRO A 1 129 ? 26.242 26.396 -15.392 1.00 10.72 109 PRO A N 1
ATOM 725 C CA . PRO A 1 129 ? 26.210 25.405 -16.501 1.00 11.81 109 PRO A CA 1
ATOM 726 C C . PRO A 1 129 ? 27.183 24.257 -16.338 1.00 10.75 109 PRO A C 1
ATOM 727 O O . PRO A 1 129 ? 28.338 24.431 -15.922 1.00 10.47 109 PRO A O 1
ATOM 731 N N . LEU A 1 130 ? 26.767 23.069 -16.757 1.00 10.08 110 LEU A N 1
ATOM 732 C CA . LEU A 1 130 ? 27.562 21.885 -16.559 1.00 10.40 110 LEU A CA 1
ATOM 733 C C . LEU A 1 130 ? 28.942 21.904 -17.244 1.00 10.97 110 LEU A C 1
ATOM 734 O O . LEU A 1 130 ? 29.892 21.411 -16.673 1.00 11.86 110 LEU A O 1
ATOM 739 N N . GLY A 1 131 ? 29.015 22.446 -18.469 1.00 12.74 111 GLY A N 1
ATOM 740 C CA . GLY A 1 131 ? 30.216 22.399 -19.302 1.00 12.76 111 GLY A CA 1
ATOM 741 C C . GLY A 1 131 ? 31.491 22.920 -18.649 1.00 13.63 111 GLY A C 1
ATOM 742 O O . GLY A 1 131 ? 32.595 22.376 -18.876 1.00 11.90 111 GLY A O 1
ATOM 743 N N . THR A 1 132 ? 31.341 23.952 -17.798 1.00 13.61 112 THR A N 1
ATOM 744 C CA . THR A 1 132 ? 32.471 24.495 -17.035 1.00 13.21 112 THR A CA 1
ATOM 745 C C . THR A 1 132 ? 32.190 24.481 -15.553 1.00 13.43 112 THR A C 1
ATOM 746 O O . THR A 1 132 ? 32.705 25.335 -14.810 1.00 12.52 112 THR A O 1
ATOM 750 N N . PHE A 1 133 ? 31.412 23.494 -15.116 1.00 11.94 113 PHE A N 1
ATOM 751 C CA . PHE A 1 133 ? 30.955 23.381 -13.735 1.00 13.72 113 PHE A CA 1
ATOM 752 C C . PHE A 1 133 ? 32.085 23.379 -12.710 1.00 15.23 113 PHE A C 1
ATOM 753 O O . PHE A 1 133 ? 32.105 24.193 -11.787 1.00 14.38 113 PHE A O 1
ATOM 761 N N . ASP A 1 134 ? 33.036 22.477 -12.850 1.00 14.41 114 ASP A N 1
ATOM 762 C CA . ASP A 1 134 ? 34.127 22.444 -11.850 1.00 16.03 114 ASP A CA 1
ATOM 763 C C . ASP A 1 134 ? 34.941 23.742 -11.762 1.00 15.75 114 ASP A C 1
ATOM 764 O O . ASP A 1 134 ? 35.232 24.219 -10.653 1.00 15.58 114 ASP A O 1
ATOM 769 N N . LEU A 1 135 ? 35.305 24.325 -12.915 1.00 15.56 115 LEU A N 1
ATOM 770 C CA . LEU A 1 135 ? 35.997 25.624 -12.961 1.00 16.49 115 LEU A CA 1
ATOM 771 C C . LEU A 1 135 ? 35.230 26.761 -12.268 1.00 15.26 115 LEU A C 1
ATOM 772 O O . LEU A 1 135 ? 35.789 27.484 -11.443 1.00 14.11 115 LEU A O 1
ATOM 777 N N . GLU A 1 136 ? 33.970 26.945 -12.653 1.00 15.01 116 GLU A N 1
ATOM 778 C CA . GLU A 1 136 ? 33.142 28.021 -12.089 1.00 13.83 116 GLU A CA 1
ATOM 779 C C . GLU A 1 136 ? 32.834 27.747 -10.617 1.00 13.25 116 GLU A C 1
ATOM 780 O O . GLU A 1 136 ? 32.710 28.693 -9.851 1.00 13.22 116 GLU A O 1
ATOM 786 N N . VAL A 1 137 ? 32.669 26.495 -10.214 1.00 13.94 117 VAL A N 1
ATOM 787 C CA . VAL A 1 137 ? 32.431 26.192 -8.786 1.00 14.17 117 VAL A CA 1
ATOM 788 C C . VAL A 1 137 ? 33.671 26.587 -7.960 1.00 15.03 117 VAL A C 1
ATOM 789 O O . VAL A 1 137 ? 33.541 27.291 -6.950 1.00 14.68 117 VAL A O 1
ATOM 793 N N . LYS A 1 138 ? 34.861 26.184 -8.411 1.00 15.06 118 LYS A N 1
ATOM 794 C CA . LYS A 1 138 ? 36.105 26.531 -7.738 1.00 15.54 118 LYS A CA 1
ATOM 795 C C . LYS A 1 138 ? 36.245 28.066 -7.628 1.00 15.00 118 LYS A C 1
ATOM 796 O O . LYS A 1 138 ? 36.464 28.590 -6.513 1.00 15.20 118 LYS A O 1
ATOM 802 N N . ALA A 1 139 ? 36.057 28.776 -8.738 1.00 13.99 119 ALA A N 1
ATOM 803 C CA . ALA A 1 139 ? 36.153 30.247 -8.759 1.00 14.35 119 ALA A CA 1
ATOM 804 C C . ALA A 1 139 ? 35.162 30.920 -7.796 1.00 14.57 119 ALA A C 1
ATOM 805 O O . ALA A 1 139 ? 35.514 31.902 -7.133 1.00 12.03 119 ALA A O 1
ATOM 807 N N . ALA A 1 140 ? 33.930 30.395 -7.765 1.00 13.75 120 ALA A N 1
ATOM 808 C CA . ALA A 1 140 ? 32.840 30.950 -6.951 1.00 14.11 120 ALA A CA 1
ATOM 809 C C . ALA A 1 140 ? 33.145 30.786 -5.469 1.00 13.76 120 ALA A C 1
ATOM 810 O O . ALA A 1 140 ? 32.991 31.725 -4.654 1.00 14.28 120 ALA A O 1
ATOM 812 N N . LYS A 1 141 ? 33.605 29.611 -5.112 1.00 14.53 121 LYS A N 1
ATOM 813 C CA . LYS A 1 141 ? 33.983 29.329 -3.735 1.00 16.00 121 LYS A CA 1
ATOM 814 C C . LYS A 1 141 ? 35.128 30.261 -3.319 1.00 16.99 121 LYS A C 1
ATOM 815 O O . LYS A 1 141 ? 35.108 30.836 -2.222 1.00 16.35 121 LYS A O 1
ATOM 821 N N . GLU A 1 142 ? 36.110 30.445 -4.190 1.00 17.39 122 GLU A N 1
ATOM 822 C CA . GLU A 1 142 ? 37.232 31.310 -3.860 1.00 18.70 122 GLU A CA 1
ATOM 823 C C . GLU A 1 142 ? 36.808 32.773 -3.691 1.00 19.12 122 GLU A C 1
ATOM 824 O O . GLU A 1 142 ? 37.347 33.492 -2.850 1.00 19.09 122 GLU A O 1
ATOM 830 N N . ALA A 1 143 ? 35.838 33.200 -4.503 1.00 17.46 123 ALA A N 1
ATOM 831 C CA . ALA A 1 143 ? 35.368 34.567 -4.518 1.00 16.97 123 ALA A CA 1
ATOM 832 C C . ALA A 1 143 ? 34.471 34.857 -3.335 1.00 16.51 123 ALA A C 1
ATOM 833 O O . ALA A 1 143 ? 34.458 35.991 -2.874 1.00 16.93 123 ALA A O 1
ATOM 835 N N . LEU A 1 144 ? 33.730 33.846 -2.858 1.00 15.40 124 LEU A N 1
ATOM 836 C CA . LEU A 1 144 ? 32.571 34.068 -1.994 1.00 14.99 124 LEU A CA 1
ATOM 837 C C . LEU A 1 144 ? 32.564 33.377 -0.678 1.00 15.34 124 LEU A C 1
ATOM 838 O O . LEU A 1 144 ? 32.017 33.923 0.280 1.00 15.89 124 LEU A O 1
ATOM 843 N N . GLU A 1 145 ? 33.123 32.172 -0.573 1.00 16.09 125 GLU A N 1
ATOM 844 C CA . GLU A 1 145 ? 33.027 31.431 0.682 1.00 16.37 125 GLU A CA 1
ATOM 845 C C . GLU A 1 145 ? 33.936 32.053 1.736 1.00 16.57 125 GLU A C 1
ATOM 846 O O . GLU A 1 145 ? 35.047 32.493 1.408 1.00 18.00 125 GLU A O 1
ATOM 852 N N . ASN A 1 146 ? 33.483 32.043 2.973 1.00 16.65 126 ASN A N 1
ATOM 853 C CA . ASN A 1 146 ? 34.222 32.639 4.102 1.00 18.44 126 ASN A CA 1
ATOM 854 C C . ASN A 1 146 ? 34.631 34.075 3.846 1.00 18.22 126 ASN A C 1
ATOM 855 O O . ASN A 1 146 ? 35.736 34.488 4.240 1.00 18.33 126 ASN A O 1
ATOM 860 N N . LYS A 1 147 ? 33.767 34.812 3.125 1.00 16.63 127 LYS A N 1
ATOM 861 C CA . LYS A 1 147 ? 33.914 36.254 2.969 1.00 16.32 127 LYS A CA 1
ATOM 862 C C . LYS A 1 147 ? 32.792 36.915 3.747 1.00 16.92 127 LYS A C 1
ATOM 863 O O . LYS A 1 147 ? 31.668 36.433 3.728 1.00 17.17 127 LYS A O 1
ATOM 869 N N . VAL A 1 148 ? 33.105 38.049 4.366 1.00 16.48 128 VAL A N 1
ATOM 870 C CA . VAL A 1 148 ? 32.104 38.951 4.918 1.00 16.59 128 VAL A CA 1
ATOM 871 C C . VAL A 1 148 ? 31.736 40.005 3.884 1.00 15.97 128 VAL A C 1
ATOM 872 O O . VAL A 1 148 ? 32.574 40.756 3.411 1.00 16.10 128 VAL A O 1
ATOM 876 N N . LEU A 1 149 ? 30.477 40.020 3.497 1.00 15.59 129 LEU A N 1
ATOM 877 C CA . LEU A 1 149 ? 29.977 41.030 2.584 1.00 15.98 129 LEU A CA 1
ATOM 878 C C . LEU A 1 149 ? 29.219 42.081 3.331 1.00 14.50 129 LEU A C 1
ATOM 879 O O . LEU A 1 149 ? 28.303 41.777 4.089 1.00 14.57 129 LEU A O 1
ATOM 884 N N . THR A 1 150 ? 29.610 43.324 3.144 1.00 14.16 130 THR A N 1
ATOM 885 C CA . THR A 1 150 ? 29.005 44.444 3.840 1.00 14.98 130 THR A CA 1
ATOM 886 C C . THR A 1 150 ? 28.371 45.333 2.791 1.00 15.13 130 THR A C 1
ATOM 887 O O . THR A 1 150 ? 29.091 45.910 1.968 1.00 15.78 130 THR A O 1
ATOM 891 N N . VAL A 1 151 ? 27.050 45.449 2.837 1.00 13.66 131 VAL A N 1
ATOM 892 C CA . VAL A 1 151 ? 26.311 46.242 1.853 1.00 13.36 131 VAL A CA 1
ATOM 893 C C . VAL A 1 151 ? 25.731 47.489 2.541 1.00 13.22 131 VAL A C 1
ATOM 894 O O . VAL A 1 151 ? 25.053 47.374 3.568 1.00 13.74 131 VAL A O 1
ATOM 898 N N . THR A 1 152 ? 26.009 48.662 1.967 1.00 14.86 132 THR A N 1
ATOM 899 C CA . THR A 1 152 ? 25.411 49.928 2.382 1.00 15.14 132 THR A CA 1
ATOM 900 C C . THR A 1 152 ? 24.306 50.368 1.442 1.00 15.37 132 THR A C 1
ATOM 901 O O . THR A 1 152 ? 24.435 50.272 0.208 1.00 16.13 132 THR A O 1
ATOM 905 N N . GLY A 1 153 ? 23.214 50.877 2.010 1.00 15.96 133 GLY A N 1
ATOM 906 C CA . GLY A 1 153 ? 22.037 51.217 1.238 1.00 17.03 133 GLY A CA 1
ATOM 907 C C . GLY A 1 153 ? 21.375 52.528 1.665 1.00 19.46 133 GLY A C 1
ATOM 908 O O . GLY A 1 153 ? 22.019 53.376 2.289 1.00 18.05 133 GLY A O 1
ATOM 909 N N . PRO A 1 154 ? 20.096 52.671 1.321 1.00 19.58 134 PRO A N 1
ATOM 910 C CA . PRO A 1 154 ? 19.335 53.885 1.649 1.00 21.82 134 PRO A CA 1
ATOM 911 C C . PRO A 1 154 ? 19.490 54.306 3.107 1.00 21.81 134 PRO A C 1
ATOM 912 O O . PRO A 1 154 ? 19.478 53.472 4.007 1.00 21.36 134 PRO A O 1
ATOM 916 N N . GLU A 1 155 ? 19.655 55.612 3.313 1.00 23.99 135 GLU A N 1
ATOM 917 C CA . GLU A 1 155 ? 19.794 56.216 4.640 1.00 23.77 135 GLU A CA 1
ATOM 918 C C . GLU A 1 155 ? 21.094 55.767 5.297 1.00 24.72 135 GLU A C 1
ATOM 919 O O . GLU A 1 155 ? 21.239 55.789 6.514 1.00 24.10 135 GLU A O 1
ATOM 921 N N . GLY A 1 156 ? 22.036 55.295 4.480 1.00 24.74 136 GLY A N 1
ATOM 922 C CA . GLY A 1 156 ? 23.259 54.725 5.020 1.00 23.66 136 GLY A CA 1
ATOM 923 C C . GLY A 1 156 ? 23.154 53.466 5.865 1.00 22.71 136 GLY A C 1
ATOM 924 O O . GLY A 1 156 ? 24.116 53.136 6.535 1.00 22.27 136 GLY A O 1
ATOM 925 N N . GLU A 1 157 ? 22.028 52.739 5.841 1.00 22.09 137 GLU A N 1
ATOM 926 C CA . GLU A 1 157 ? 21.923 51.471 6.565 1.00 20.31 137 GLU A CA 1
ATOM 927 C C . GLU A 1 157 ? 22.963 50.473 6.033 1.00 19.22 137 GLU A C 1
ATOM 928 O O . GLU A 1 157 ? 23.154 50.391 4.842 1.00 19.25 137 GLU A O 1
ATOM 934 N N . VAL A 1 158 ? 23.537 49.675 6.916 1.00 18.87 138 VAL A N 1
ATOM 935 C CA . VAL A 1 158 ? 24.492 48.615 6.590 1.00 18.97 138 VAL A CA 1
ATOM 936 C C . VAL A 1 158 ? 23.897 47.269 6.973 1.00 18.91 138 VAL A C 1
ATOM 937 O O . VAL A 1 158 ? 23.381 47.086 8.066 1.00 17.96 138 VAL A O 1
ATOM 941 N N . ARG A 1 159 ? 23.981 46.320 6.040 1.00 16.90 139 ARG A N 1
ATOM 942 C CA . ARG A 1 159 ? 23.649 44.950 6.292 1.00 16.63 139 ARG A CA 1
ATOM 943 C C . ARG A 1 159 ? 24.876 44.086 5.964 1.00 16.69 139 ARG A C 1
ATOM 944 O O . ARG A 1 159 ? 25.485 44.213 4.897 1.00 16.81 139 ARG A O 1
ATOM 952 N N . GLN A 1 160 ? 25.183 43.167 6.848 1.00 15.72 140 GLN A N 1
ATOM 953 C CA . GLN A 1 160 ? 26.354 42.326 6.723 1.00 16.97 140 GLN A CA 1
ATOM 954 C C . GLN A 1 160 ? 26.021 40.829 6.638 1.00 16.88 140 GLN A C 1
ATOM 955 O O . GLN A 1 160 ? 25.172 40.315 7.396 1.00 17.04 140 GLN A O 1
ATOM 961 N N . PHE A 1 161 ? 26.691 40.124 5.730 1.00 15.94 141 PHE A N 1
ATOM 962 C CA . PHE A 1 161 ? 26.418 38.711 5.424 1.00 16.26 141 PHE A CA 1
ATOM 963 C C . PHE A 1 161 ? 27.744 37.938 5.426 1.00 18.62 141 PHE A C 1
ATOM 964 O O . PHE A 1 161 ? 28.726 38.324 4.742 1.00 17.42 141 PHE A O 1
ATOM 972 N N . ASN A 1 162 ? 27.785 36.868 6.211 1.00 18.66 142 ASN A N 1
ATOM 973 C CA . ASN A 1 162 ? 28.930 35.975 6.305 1.00 20.84 142 ASN A CA 1
ATOM 974 C C . ASN A 1 162 ? 28.605 34.753 5.519 1.00 20.77 142 ASN A C 1
ATOM 975 O O . ASN A 1 162 ? 27.698 33.963 5.878 1.00 20.67 142 ASN A O 1
ATOM 980 N N . ILE A 1 163 ? 29.274 34.605 4.394 1.00 21.79 143 ILE A N 1
ATOM 981 C CA . ILE A 1 163 ? 28.966 33.492 3.539 1.00 22.55 143 ILE A CA 1
ATOM 982 C C . ILE A 1 163 ? 29.796 32.341 4.072 1.00 23.54 143 ILE A C 1
ATOM 983 O O . ILE A 1 163 ? 31.019 32.356 3.897 1.00 25.26 143 ILE A O 1
ATOM 988 N N . THR A 1 164 ? 29.149 31.372 4.718 1.00 23.95 144 THR A N 1
ATOM 989 C CA . THR A 1 164 ? 29.838 30.232 5.371 1.00 24.69 144 THR A CA 1
ATOM 990 C C . THR A 1 164 ? 30.014 29.063 4.433 1.00 24.60 144 THR A C 1
ATOM 991 O O . THR A 1 164 ? 30.951 28.251 4.587 1.00 25.25 144 THR A O 1
ATOM 995 N N . ARG A 1 165 ? 29.113 28.943 3.460 1.00 23.19 145 ARG A N 1
ATOM 996 C CA . ARG A 1 165 ? 29.169 27.784 2.567 1.00 22.60 145 ARG A CA 1
ATOM 997 C C . ARG A 1 165 ? 28.385 28.068 1.330 1.00 20.62 145 ARG A C 1
ATOM 998 O O . ARG A 1 165 ? 27.349 28.699 1.405 1.00 18.65 145 ARG A O 1
ATOM 1006 N N . LEU A 1 166 ? 28.930 27.619 0.202 1.00 19.27 146 LEU A N 1
ATOM 1007 C CA . LEU A 1 166 ? 28.280 27.690 -1.077 1.00 17.86 146 LEU A CA 1
ATOM 1008 C C . LEU A 1 166 ? 28.086 26.263 -1.567 1.00 18.81 146 LEU A C 1
ATOM 1009 O O . LEU A 1 166 ? 29.080 25.529 -1.744 1.00 19.57 146 LEU A O 1
ATOM 1014 N N . ILE A 1 167 ? 26.831 25.865 -1.789 1.00 16.56 147 ILE A N 1
ATOM 1015 C CA . ILE A 1 167 ? 26.486 24.574 -2.337 1.00 16.98 147 ILE A CA 1
ATOM 1016 C C . ILE A 1 167 ? 26.045 24.819 -3.798 1.00 16.47 147 ILE A C 1
ATOM 1017 O O . ILE A 1 167 ? 25.269 25.726 -4.063 1.00 15.53 147 ILE A O 1
ATOM 1022 N N . MET A 1 168 ? 26.543 23.997 -4.705 1.00 14.93 148 MET A N 1
ATOM 1023 C CA . MET A 1 168 ? 26.366 24.200 -6.138 1.00 14.90 148 MET A CA 1
ATOM 1024 C C . MET A 1 168 ? 25.846 22.956 -6.820 1.00 14.96 148 MET A C 1
ATOM 1025 O O . MET A 1 168 ? 26.325 21.861 -6.542 1.00 15.23 148 MET A O 1
ATOM 1030 N N . ARG A 1 169 ? 24.932 23.133 -7.773 1.00 13.67 149 ARG A N 1
ATOM 1031 C CA . ARG A 1 169 ? 24.489 22.033 -8.635 1.00 13.07 149 ARG A CA 1
ATOM 1032 C C . ARG A 1 169 ? 24.525 22.504 -10.072 1.00 12.41 149 ARG A C 1
ATOM 1033 O O . ARG A 1 169 ? 24.373 23.698 -10.268 1.00 12.21 149 ARG A O 1
ATOM 1041 N N . PRO A 1 170 ? 24.699 21.607 -11.058 1.00 11.15 150 PRO A N 1
ATOM 1042 C CA . PRO A 1 170 ? 24.661 22.001 -12.471 1.00 12.22 150 PRO A CA 1
ATOM 1043 C C . PRO A 1 170 ? 23.339 22.616 -12.848 1.00 11.04 150 PRO A C 1
ATOM 1044 O O . PRO A 1 170 ? 22.289 22.153 -12.393 1.00 10.87 150 PRO A O 1
ATOM 1048 N N . GLN A 1 171 ? 23.368 23.684 -13.654 1.00 11.08 151 GLN A N 1
ATOM 1049 C CA . GLN A 1 171 ? 22.165 24.254 -14.177 1.00 12.21 151 GLN A CA 1
ATOM 1050 C C . GLN A 1 171 ? 21.374 23.140 -14.933 1.00 12.00 151 GLN A C 1
ATOM 1051 O O . GLN A 1 171 ? 21.966 22.302 -15.643 1.00 12.52 151 GLN A O 1
ATOM 1057 N N . GLY A 1 172 ? 20.075 23.106 -14.719 1.00 10.64 152 GLY A N 1
ATOM 1058 C CA . GLY A 1 172 ? 19.248 22.012 -15.181 1.00 11.30 152 GLY A CA 1
ATOM 1059 C C . GLY A 1 172 ? 19.009 20.918 -14.149 1.00 11.39 152 GLY A C 1
ATOM 1060 O O . GLY A 1 172 ? 17.920 20.373 -14.061 1.00 11.94 152 GLY A O 1
ATOM 1061 N N . VAL A 1 173 ? 20.033 20.546 -13.416 1.00 11.40 153 VAL A N 1
ATOM 1062 C CA . VAL A 1 173 ? 19.869 19.585 -12.327 1.00 12.41 153 VAL A CA 1
ATOM 1063 C C . VAL A 1 173 ? 19.022 20.207 -11.219 1.00 13.42 153 VAL A C 1
ATOM 1064 O O . VAL A 1 173 ? 18.207 19.508 -10.637 1.00 12.69 153 VAL A O 1
ATOM 1068 N N . GLY A 1 174 ? 19.235 21.500 -10.932 1.00 13.09 154 GLY A N 1
ATOM 1069 C CA . GLY A 1 174 ? 18.384 22.227 -9.983 1.00 13.29 154 GLY A CA 1
ATOM 1070 C C . GLY A 1 174 ? 16.913 22.088 -10.338 1.00 12.30 154 GLY A C 1
ATOM 1071 O O . GLY A 1 174 ? 16.106 21.656 -9.518 1.00 14.71 154 GLY A O 1
ATOM 1072 N N . ALA A 1 175 ? 16.549 22.379 -11.578 1.00 11.56 155 ALA A N 1
ATOM 1073 C CA . ALA A 1 175 ? 15.187 22.254 -11.996 1.00 11.26 155 ALA A CA 1
ATOM 1074 C C . ALA A 1 175 ? 14.623 20.800 -11.897 1.00 11.84 155 ALA A C 1
ATOM 1075 O O . ALA A 1 175 ? 13.486 20.577 -11.453 1.00 11.27 155 ALA A O 1
ATOM 1077 N N . ALA A 1 176 ? 15.394 19.840 -12.374 1.00 12.28 156 ALA A N 1
ATOM 1078 C CA . ALA A 1 176 ? 14.973 18.432 -12.314 1.00 12.80 156 ALA A CA 1
ATOM 1079 C C . ALA A 1 176 ? 14.754 17.943 -10.846 1.00 13.08 156 ALA A C 1
ATOM 1080 O O . ALA A 1 176 ? 13.800 17.202 -10.540 1.00 13.36 156 ALA A O 1
ATOM 1082 N N . LEU A 1 177 ? 15.599 18.395 -9.937 1.00 13.46 157 LEU A N 1
ATOM 1083 C CA . LEU A 1 177 ? 15.461 18.003 -8.531 1.00 14.51 157 LEU A CA 1
ATOM 1084 C C . LEU A 1 177 ? 14.205 18.643 -7.926 1.00 14.38 157 LEU A C 1
ATOM 1085 O O . LEU A 1 177 ? 13.476 17.984 -7.206 1.00 14.84 157 LEU A O 1
ATOM 1090 N N . TYR A 1 178 ? 13.923 19.898 -8.287 1.00 13.84 158 TYR A N 1
ATOM 1091 C CA . TYR A 1 178 ? 12.691 20.565 -7.857 1.00 14.10 158 TYR A CA 1
ATOM 1092 C C . TYR A 1 178 ? 11.448 19.849 -8.381 1.00 14.02 158 TYR A C 1
ATOM 1093 O O . TYR A 1 178 ? 10.523 19.486 -7.625 1.00 13.20 158 TYR A O 1
ATOM 1102 N N . LEU A 1 179 ? 11.445 19.551 -9.666 1.00 13.12 159 LEU A N 1
ATOM 1103 C CA . LEU A 1 179 ? 10.333 18.835 -10.248 1.00 13.58 159 LEU A CA 1
ATOM 1104 C C . LEU A 1 179 ? 10.117 17.436 -9.664 1.00 13.32 159 LEU A C 1
ATOM 1105 O O . LEU A 1 179 ? 8.968 17.027 -9.478 1.00 15.52 159 LEU A O 1
ATOM 1110 N N . LEU A 1 180 ? 11.196 16.755 -9.323 1.00 13.82 160 LEU A N 1
ATOM 1111 C CA . LEU A 1 180 ? 11.143 15.461 -8.679 1.00 15.14 160 LEU A CA 1
ATOM 1112 C C . LEU A 1 180 ? 10.531 15.623 -7.282 1.00 16.70 160 LEU A C 1
ATOM 1113 O O . LEU A 1 180 ? 9.586 14.925 -6.938 1.00 17.66 160 LEU A O 1
ATOM 1118 N N . ASN A 1 181 ? 11.031 16.583 -6.525 1.00 18.74 161 ASN A N 1
ATOM 1119 C CA . ASN A 1 181 ? 10.527 16.851 -5.186 1.00 21.17 161 ASN A CA 1
ATOM 1120 C C . ASN A 1 181 ? 9.027 17.181 -5.185 1.00 20.71 161 ASN A C 1
ATOM 1121 O O . ASN A 1 181 ? 8.310 16.753 -4.253 1.00 22.21 161 ASN A O 1
ATOM 1126 N N . GLN A 1 182 ? 8.548 17.865 -6.230 1.00 19.82 162 GLN A N 1
ATOM 1127 C CA . GLN A 1 182 ? 7.136 18.241 -6.417 1.00 20.21 162 GLN A CA 1
ATOM 1128 C C . GLN A 1 182 ? 6.241 17.109 -6.974 1.00 20.79 162 GLN A C 1
ATOM 1129 O O . GLN A 1 182 ? 5.030 17.220 -7.008 1.00 19.42 162 GLN A O 1
ATOM 1135 N N . GLY A 1 183 ? 6.851 16.032 -7.437 1.00 20.90 163 GLY A N 1
ATOM 1136 C CA . GLY A 1 183 ? 6.135 14.871 -7.888 1.00 20.44 163 GLY A CA 1
ATOM 1137 C C . GLY A 1 183 ? 5.761 15.030 -9.331 1.00 21.53 163 GLY A C 1
ATOM 1138 O O . GLY A 1 183 ? 4.943 14.290 -9.794 1.00 23.00 163 GLY A O 1
ATOM 1139 N N . ILE A 1 184 ? 6.296 16.042 -10.021 1.00 21.61 164 ILE A N 1
ATOM 1140 C CA . ILE A 1 184 ? 5.961 16.332 -11.420 1.00 22.52 164 ILE A CA 1
ATOM 1141 C C . ILE A 1 184 ? 6.699 15.379 -12.389 1.00 22.76 164 ILE A C 1
ATOM 1142 O O . ILE A 1 184 ? 6.197 15.056 -13.490 1.00 23.81 164 ILE A O 1
ATOM 1147 N N . ILE A 1 185 ? 7.894 14.956 -12.002 1.00 21.39 165 ILE A N 1
ATOM 1148 C CA . ILE A 1 185 ? 8.559 13.838 -12.680 1.00 21.81 165 ILE A CA 1
ATOM 1149 C C . ILE A 1 185 ? 8.847 12.758 -11.654 1.00 21.42 165 ILE A C 1
ATOM 1150 O O . ILE A 1 185 ? 8.731 12.991 -10.446 1.00 20.09 165 ILE A O 1
ATOM 1155 N N . GLU A 1 186 ? 9.224 11.575 -12.123 1.00 22.14 166 GLU A N 1
ATOM 1156 C CA . GLU A 1 186 ? 9.468 10.434 -11.230 1.00 21.82 166 GLU A CA 1
ATOM 1157 C C . GLU A 1 186 ? 10.712 9.660 -11.663 1.00 21.35 166 GLU A C 1
ATOM 1158 O O . GLU A 1 186 ? 11.024 9.620 -12.843 1.00 21.79 166 GLU A O 1
ATOM 1160 N N . GLN A 1 187 ? 11.440 9.092 -10.713 1.00 20.95 167 GLN A N 1
ATOM 1161 C CA . GLN A 1 187 ? 12.627 8.317 -11.051 1.00 21.19 167 GLN A CA 1
ATOM 1162 C C . GLN A 1 187 ? 12.166 7.015 -11.688 1.00 22.43 167 GLN A C 1
ATOM 1163 O O . GLN A 1 187 ? 11.166 6.426 -11.272 1.00 21.51 167 GLN A O 1
ATOM 1169 N N . GLN A 1 188 ? 12.881 6.626 -12.732 1.00 23.24 168 GLN A N 1
ATOM 1170 C CA . GLN A 1 188 ? 12.540 5.481 -13.579 1.00 25.34 168 GLN A CA 1
ATOM 1171 C C . GLN A 1 188 ? 13.695 5.286 -14.548 1.00 24.78 168 GLN A C 1
ATOM 1172 O O . GLN A 1 188 ? 14.527 6.165 -14.658 1.00 24.39 168 GLN A O 1
ATOM 1178 N N . PRO A 1 189 ? 13.755 4.142 -15.235 1.00 24.89 169 PRO A N 1
ATOM 1179 C CA . PRO A 1 189 ? 14.695 3.977 -16.347 1.00 24.65 169 PRO A CA 1
ATOM 1180 C C . PRO A 1 189 ? 14.380 4.988 -17.474 1.00 23.88 169 PRO A C 1
ATOM 1181 O O . PRO A 1 189 ? 13.201 5.252 -17.767 1.00 25.90 169 PRO A O 1
ATOM 1185 N N . GLY A 1 190 ? 15.405 5.603 -18.050 1.00 21.96 170 GLY A N 1
ATOM 1186 C CA . GLY A 1 190 ? 15.204 6.631 -19.059 1.00 20.56 170 GLY A CA 1
ATOM 1187 C C . GLY A 1 190 ? 15.788 8.000 -18.648 1.00 18.48 170 GLY A C 1
ATOM 1188 O O . GLY A 1 190 ? 16.241 8.168 -17.533 1.00 15.44 170 GLY A O 1
ATOM 1189 N N . TYR A 1 191 ? 15.752 8.954 -19.583 1.00 16.75 171 TYR A N 1
ATOM 1190 C CA . TYR A 1 191 ? 16.422 10.237 -19.457 1.00 16.31 171 TYR A CA 1
ATOM 1191 C C . TYR A 1 191 ? 15.395 11.371 -19.355 1.00 15.31 171 TYR A C 1
ATOM 1192 O O . TYR A 1 191 ? 14.308 11.307 -19.924 1.00 15.45 171 TYR A O 1
ATOM 1201 N N . GLY A 1 192 ? 15.736 12.379 -18.566 1.00 15.56 172 GLY A N 1
ATOM 1202 C CA . GLY A 1 192 ? 15.086 13.683 -18.585 1.00 14.95 172 GLY A CA 1
ATOM 1203 C C . GLY A 1 192 ? 15.986 14.607 -19.406 1.00 14.19 172 GLY A C 1
ATOM 1204 O O . GLY A 1 192 ? 17.186 14.614 -19.239 1.00 13.31 172 GLY A O 1
ATOM 1205 N N . VAL A 1 193 ? 15.398 15.426 -20.247 1.00 12.79 173 VAL A N 1
ATOM 1206 C CA . VAL A 1 193 ? 16.125 16.416 -20.999 1.00 12.35 173 VAL A CA 1
ATOM 1207 C C . VAL A 1 193 ? 15.560 17.791 -20.662 1.00 11.73 173 VAL A C 1
ATOM 1208 O O . VAL A 1 193 ? 14.392 18.112 -20.953 1.00 10.70 173 VAL A O 1
ATOM 1212 N N . VAL A 1 194 ? 16.393 18.614 -20.032 1.00 10.45 174 VAL A N 1
ATOM 1213 C CA . VAL A 1 194 ? 16.013 19.961 -19.632 1.00 11.47 174 VAL A CA 1
ATOM 1214 C C . VAL A 1 194 ? 16.569 20.931 -20.657 1.00 11.59 174 VAL A C 1
ATOM 1215 O O . VAL A 1 194 ? 17.779 20.953 -20.877 1.00 11.30 174 VAL A O 1
ATOM 1219 N N . ILE A 1 195 ? 15.686 21.688 -21.301 1.00 12.06 175 ILE A N 1
ATOM 1220 C CA . ILE A 1 195 ? 16.030 22.595 -22.390 1.00 12.28 175 ILE A CA 1
ATOM 1221 C C . ILE A 1 195 ? 15.765 24.028 -21.899 1.00 13.41 175 ILE A C 1
ATOM 1222 O O . ILE A 1 195 ? 14.613 24.445 -21.729 1.00 14.39 175 ILE A O 1
ATOM 1227 N N . ASP A 1 196 ? 16.831 24.756 -21.582 1.00 12.94 176 ASP A N 1
ATOM 1228 C CA . ASP A 1 196 ? 16.725 26.087 -20.956 1.00 14.16 176 ASP A CA 1
ATOM 1229 C C . ASP A 1 196 ? 17.045 27.157 -21.993 1.00 14.13 176 ASP A C 1
ATOM 1230 O O . ASP A 1 196 ? 18.195 27.363 -22.324 1.00 13.56 176 ASP A O 1
ATOM 1235 N N . VAL A 1 197 ? 16.023 27.807 -22.529 1.00 15.59 177 VAL A N 1
ATOM 1236 C CA . VAL A 1 197 ? 16.206 28.766 -23.596 1.00 16.62 177 VAL A CA 1
ATOM 1237 C C . VAL A 1 197 ? 16.356 30.132 -22.934 1.00 17.37 177 VAL A C 1
ATOM 1238 O O . VAL A 1 197 ? 15.391 30.674 -22.368 1.00 19.80 177 VAL A O 1
ATOM 1242 N N . GLY A 1 198 ? 17.566 30.631 -22.929 1.00 17.25 178 GLY A N 1
ATOM 1243 C CA . GLY A 1 198 ? 17.821 31.972 -22.429 1.00 18.49 178 GLY A CA 1
ATOM 1244 C C . GLY A 1 198 ? 17.949 32.981 -23.573 1.00 18.48 178 GLY A C 1
ATOM 1245 O O . GLY A 1 198 ? 17.645 32.672 -24.733 1.00 16.78 178 GLY A O 1
ATOM 1246 N N . SER A 1 199 ? 18.408 34.183 -23.224 1.00 20.24 179 SER A N 1
ATOM 1247 C CA . SER A 1 199 ? 18.590 35.249 -24.198 1.00 21.28 179 SER A CA 1
ATOM 1248 C C . SER A 1 199 ? 19.709 34.947 -25.198 1.00 21.73 179 SER A C 1
ATOM 1249 O O . SER A 1 199 ? 19.544 35.089 -26.409 1.00 20.76 179 SER A O 1
ATOM 1252 N N . ARG A 1 200 ? 20.849 34.499 -24.695 1.00 22.71 180 ARG A N 1
ATOM 1253 C CA . ARG A 1 200 ? 22.025 34.271 -25.533 1.00 23.00 180 ARG A CA 1
ATOM 1254 C C . ARG A 1 200 ? 22.408 32.815 -25.785 1.00 22.27 180 ARG A C 1
ATOM 1255 O O . ARG A 1 200 ? 23.056 32.496 -26.790 1.00 21.45 180 ARG A O 1
ATOM 1263 N N . THR A 1 201 ? 22.049 31.928 -24.856 1.00 21.17 181 THR A N 1
ATOM 1264 C CA . THR A 1 201 ? 22.371 30.512 -25.004 1.00 21.04 181 THR A CA 1
ATOM 1265 C C . THR A 1 201 ? 21.172 29.651 -24.685 1.00 19.08 181 THR A C 1
ATOM 1266 O O . THR A 1 201 ? 20.234 30.079 -23.978 1.00 19.58 181 THR A O 1
ATOM 1270 N N . THR A 1 202 ? 21.237 28.425 -25.191 1.00 18.81 182 THR A N 1
ATOM 1271 C CA . THR A 1 202 ? 20.329 27.365 -24.820 1.00 17.33 182 THR A CA 1
ATOM 1272 C C . THR A 1 202 ? 21.108 26.185 -24.177 1.00 16.56 182 THR A C 1
ATOM 1273 O O . THR A 1 202 ? 21.918 25.513 -24.809 1.00 16.91 182 THR A O 1
ATOM 1277 N N . ASP A 1 203 ? 20.838 25.959 -22.897 1.00 15.82 183 ASP A N 1
ATOM 1278 C CA . ASP A 1 203 ? 21.568 24.989 -22.072 1.00 14.45 183 ASP A CA 1
ATOM 1279 C C . ASP A 1 203 ? 20.706 23.734 -22.061 1.00 13.06 183 ASP A C 1
ATOM 1280 O O . ASP A 1 203 ? 19.525 23.756 -21.617 1.00 10.69 183 ASP A O 1
ATOM 1285 N N . VAL A 1 204 ? 21.292 22.637 -22.512 1.00 11.59 184 VAL A N 1
ATOM 1286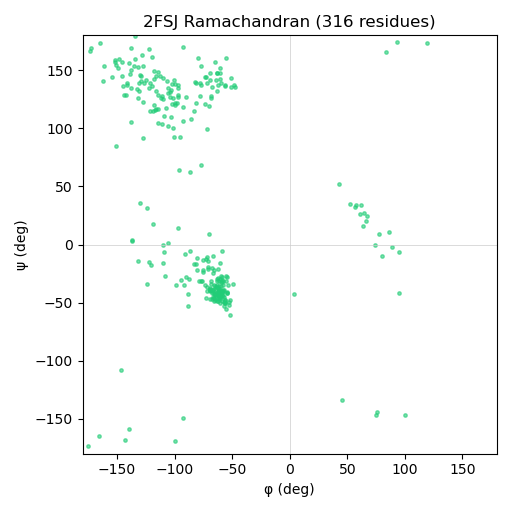 C CA . VAL A 1 204 ? 20.602 21.356 -22.574 1.00 11.76 184 VAL A CA 1
ATOM 1287 C C . VAL A 1 204 ? 21.293 20.427 -21.601 1.00 11.58 184 VAL A C 1
ATOM 1288 O O . VAL A 1 204 ? 22.485 20.106 -21.761 1.00 10.46 184 VAL A O 1
ATOM 1292 N N . LEU A 1 205 ? 20.550 20.013 -20.591 1.00 11.28 185 LEU A N 1
ATOM 1293 C CA . LEU A 1 205 ? 21.057 19.085 -19.602 1.00 11.77 185 LEU A CA 1
ATOM 1294 C C . LEU A 1 205 ? 20.256 17.781 -19.664 1.00 12.15 185 LEU A C 1
ATOM 1295 O O . LEU A 1 205 ? 19.020 17.772 -19.454 1.00 10.82 185 LEU A O 1
ATOM 1300 N N . THR A 1 206 ? 20.960 16.703 -20.005 1.00 11.13 186 THR A N 1
ATOM 1301 C CA . THR A 1 206 ? 20.379 15.354 -20.018 1.00 11.69 186 THR A CA 1
ATOM 1302 C C . THR A 1 206 ? 20.741 14.672 -18.711 1.00 11.47 186 THR A C 1
ATOM 1303 O O . THR A 1 206 ? 21.883 14.672 -18.306 1.00 10.82 186 THR A O 1
ATOM 1307 N N . ILE A 1 207 ? 19.715 14.177 -18.041 1.00 13.00 187 ILE A N 1
ATOM 1308 C CA . ILE A 1 207 ? 19.814 13.538 -16.732 1.00 13.30 187 ILE A CA 1
ATOM 1309 C C . ILE A 1 207 ? 19.283 12.095 -16.771 1.00 12.86 187 ILE A C 1
ATOM 1310 O O . ILE A 1 207 ? 18.258 11.820 -17.372 1.00 11.76 187 ILE A O 1
ATOM 1315 N N . ASN A 1 208 ? 19.998 11.210 -16.087 1.00 11.74 188 ASN A N 1
ATOM 1316 C CA . ASN A 1 208 ? 19.597 9.822 -15.936 1.00 13.11 188 ASN A CA 1
ATOM 1317 C C . ASN A 1 208 ? 18.614 9.772 -14.776 1.00 12.89 188 ASN A C 1
ATOM 1318 O O . ASN A 1 208 ? 18.970 10.103 -13.658 1.00 12.50 188 ASN A O 1
ATOM 1323 N N . LEU A 1 209 ? 17.378 9.419 -15.065 1.00 14.75 189 LEU A N 1
ATOM 1324 C CA . LEU A 1 209 ? 16.360 9.428 -14.024 1.00 16.64 189 LEU A CA 1
ATOM 1325 C C . LEU A 1 209 ? 16.540 8.281 -12.982 1.00 16.56 189 LEU A C 1
ATOM 1326 O O . LEU A 1 209 ? 15.898 8.299 -11.931 1.00 18.08 189 LEU A O 1
ATOM 1331 N N . MET A 1 210 ? 17.401 7.322 -13.244 1.00 17.48 190 MET A N 1
ATOM 1332 C CA . MET A 1 210 ? 17.641 6.270 -12.248 1.00 17.27 190 MET A CA 1
ATOM 1333 C C . MET A 1 210 ? 18.290 6.840 -11.025 1.00 16.86 190 MET A C 1
ATOM 1334 O O . MET A 1 210 ? 18.010 6.347 -9.930 1.00 17.69 190 MET A O 1
ATOM 1339 N N . ASP A 1 211 ? 19.159 7.858 -11.184 1.00 15.22 191 ASP A N 1
ATOM 1340 C CA . ASP A 1 211 ? 19.961 8.378 -10.063 1.00 14.70 191 ASP A CA 1
ATOM 1341 C C . ASP A 1 211 ? 20.062 9.903 -9.985 1.00 15.09 191 ASP A C 1
ATOM 1342 O O . ASP A 1 211 ? 20.743 10.434 -9.128 1.00 15.60 191 ASP A O 1
ATOM 1347 N N . MET A 1 212 ? 19.371 10.576 -10.890 1.00 14.04 192 MET A N 1
ATOM 1348 C CA . MET A 1 212 ? 19.420 12.038 -11.064 1.00 14.39 192 MET A CA 1
ATOM 1349 C C . MET A 1 212 ? 20.770 12.626 -11.325 1.00 14.07 192 MET A C 1
ATOM 1350 O O . MET A 1 212 ? 21.017 13.810 -10.981 1.00 15.43 192 MET A O 1
ATOM 1355 N N . GLU A 1 213 ? 21.622 11.860 -12.001 1.00 13.70 193 GLU A N 1
ATOM 1356 C CA . GLU A 1 213 ? 22.960 12.333 -12.348 1.00 13.51 193 GLU A CA 1
ATOM 1357 C C . GLU A 1 213 ? 22.980 12.783 -13.810 1.00 12.98 193 GLU A C 1
ATOM 1358 O O . GLU A 1 213 ? 22.365 12.154 -14.621 1.00 11.67 193 GLU A O 1
ATOM 1364 N N . PRO A 1 214 ? 23.694 13.859 -14.133 1.00 13.42 194 PRO A N 1
ATOM 1365 C CA . PRO A 1 214 ? 23.849 14.264 -15.524 1.00 15.07 194 PRO A CA 1
ATOM 1366 C C . PRO A 1 214 ? 24.574 13.241 -16.376 1.00 14.66 194 PRO A C 1
ATOM 1367 O O . PRO A 1 214 ? 25.435 12.501 -15.893 1.00 11.90 194 PRO A O 1
ATOM 1371 N N . VAL A 1 215 ? 24.177 13.199 -17.647 1.00 14.18 195 VAL A N 1
ATOM 1372 C CA . VAL A 1 215 ? 24.845 12.430 -18.639 1.00 14.36 195 VAL A CA 1
ATOM 1373 C C . VAL A 1 215 ? 25.693 13.443 -19.439 1.00 14.09 195 VAL A C 1
ATOM 1374 O O . VAL A 1 215 ? 25.176 14.174 -20.309 1.00 14.28 195 VAL A O 1
ATOM 1378 N N . VAL A 1 216 ? 26.978 13.504 -19.132 1.00 12.78 196 VAL A N 1
ATOM 1379 C CA . VAL A 1 216 ? 27.840 14.515 -19.728 1.00 14.58 196 VAL A CA 1
ATOM 1380 C C . VAL A 1 216 ? 27.895 14.429 -21.231 1.00 14.36 196 VAL A C 1
ATOM 1381 O O . VAL A 1 216 ? 27.961 15.455 -21.911 1.00 13.87 196 VAL A O 1
ATOM 1385 N N . GLU A 1 217 ? 27.776 13.213 -21.774 1.00 14.53 197 GLU A N 1
ATOM 1386 C CA . GLU A 1 217 ? 27.939 13.010 -23.193 1.00 15.44 197 GLU A CA 1
ATOM 1387 C C . GLU A 1 217 ? 26.769 13.600 -23.974 1.00 15.48 197 GLU A C 1
ATOM 1388 O O . GLU A 1 217 ? 26.856 13.774 -25.193 1.00 14.62 197 GLU A O 1
ATOM 1394 N N . LEU A 1 218 ? 25.643 13.829 -23.280 1.00 14.91 198 LEU A N 1
ATOM 1395 C CA . LEU A 1 218 ? 24.371 14.209 -23.896 1.00 14.73 198 LEU A CA 1
ATOM 1396 C C . LEU A 1 218 ? 23.934 15.587 -23.395 1.00 13.75 198 LEU A C 1
ATOM 1397 O O . LEU A 1 218 ? 22.783 15.937 -23.541 1.00 11.73 198 LEU A O 1
ATOM 1402 N N . SER A 1 219 ? 24.875 16.347 -22.830 1.00 12.84 199 SER A N 1
ATOM 1403 C CA . SER A 1 219 ? 24.580 17.646 -22.243 1.00 12.31 199 SER A CA 1
ATOM 1404 C C . SER A 1 219 ? 25.500 18.646 -22.910 1.00 12.36 199 SER A C 1
ATOM 1405 O O . SER A 1 219 ? 26.649 18.356 -23.182 1.00 12.56 199 SER A O 1
ATOM 1408 N N . PHE A 1 220 ? 25.011 19.838 -23.177 1.00 13.39 200 PHE A N 1
ATOM 1409 C CA . PHE A 1 220 ? 25.742 20.760 -24.063 1.00 14.25 200 PHE A CA 1
ATOM 1410 C C . PHE A 1 220 ? 25.067 22.129 -24.068 1.00 14.98 200 PHE A C 1
ATOM 1411 O O . PHE A 1 220 ? 23.942 22.258 -23.575 1.00 13.00 200 PHE A O 1
ATOM 1419 N N . SER A 1 221 ? 25.732 23.130 -24.639 1.00 15.55 201 SER A N 1
ATOM 1420 C CA . SER A 1 221 ? 25.261 24.523 -24.620 1.00 17.94 201 SER A CA 1
ATOM 1421 C C . SER A 1 221 ? 25.268 24.994 -26.037 1.00 20.39 201 SER A C 1
ATOM 1422 O O . SER A 1 221 ? 26.313 24.889 -26.695 1.00 20.50 201 SER A O 1
ATOM 1425 N N . LEU A 1 222 ? 24.104 25.441 -26.530 1.00 20.65 202 LEU A N 1
ATOM 1426 C CA . LEU A 1 222 ? 23.976 25.926 -27.893 1.00 21.01 202 LEU A CA 1
ATOM 1427 C C . LEU A 1 222 ? 24.076 27.448 -27.856 1.00 20.44 202 LEU A C 1
ATOM 1428 O O . LEU A 1 222 ? 23.467 28.098 -27.025 1.00 21.27 202 LEU A O 1
ATOM 1433 N N . GLN A 1 223 ? 24.849 28.039 -28.745 1.00 21.62 203 GLN A N 1
ATOM 1434 C CA . GLN A 1 223 ? 25.024 29.486 -28.715 1.00 22.18 203 GLN A CA 1
ATOM 1435 C C . GLN A 1 223 ? 23.919 30.197 -29.523 1.00 22.25 203 GLN A C 1
ATOM 1436 O O . GLN A 1 223 ? 24.187 30.887 -30.535 1.00 22.29 203 GLN A O 1
ATOM 1442 N N . ILE A 1 224 ? 22.678 30.017 -29.064 1.00 20.15 204 ILE A N 1
ATOM 1443 C CA . ILE A 1 224 ? 21.487 30.594 -29.710 1.00 19.16 204 ILE A CA 1
ATOM 1444 C C . ILE A 1 224 ? 20.445 30.720 -28.630 1.00 18.42 204 ILE A C 1
ATOM 1445 O O . ILE A 1 224 ? 20.392 29.870 -27.710 1.00 16.36 204 ILE A O 1
ATOM 1450 N N . GLY A 1 225 ? 19.651 31.785 -28.696 1.00 15.39 205 GLY A N 1
ATOM 1451 C CA . GLY A 1 225 ? 18.577 32.008 -27.747 1.00 15.94 205 GLY A CA 1
ATOM 1452 C C . GLY A 1 225 ? 17.610 33.097 -28.232 1.00 16.08 205 GLY A C 1
ATOM 1453 O O . GLY A 1 225 ? 17.673 33.517 -29.385 1.00 16.40 205 GLY A O 1
ATOM 1454 N N . VAL A 1 226 ? 16.787 33.607 -27.331 1.00 15.78 206 VAL A N 1
ATOM 1455 C CA . VAL A 1 226 ? 15.764 34.576 -27.674 1.00 17.57 206 VAL A CA 1
ATOM 1456 C C . VAL A 1 226 ? 16.376 35.852 -28.274 1.00 16.20 206 VAL A C 1
ATOM 1457 O O . VAL A 1 226 ? 15.730 36.489 -29.027 1.00 16.03 206 VAL A O 1
ATOM 1461 N N . GLY A 1 227 ? 17.600 36.216 -27.899 1.00 16.22 207 GLY A N 1
ATOM 1462 C CA . GLY A 1 227 ? 18.261 37.394 -28.445 1.00 16.45 207 GLY A CA 1
ATOM 1463 C C . GLY A 1 227 ? 18.497 37.338 -29.925 1.00 16.62 207 GLY A C 1
ATOM 1464 O O . GLY A 1 227 ? 18.528 38.362 -30.601 1.00 15.92 207 GLY A O 1
ATOM 1465 N N . ASP A 1 228 ? 18.651 36.138 -30.450 1.00 15.76 208 ASP A N 1
ATOM 1466 C CA . ASP A 1 228 ? 18.767 35.948 -31.899 1.00 16.70 208 ASP A CA 1
ATOM 1467 C C . ASP A 1 228 ? 17.458 36.249 -32.609 1.00 16.29 208 ASP A C 1
ATOM 1468 O O . ASP A 1 228 ? 17.471 36.846 -33.683 1.00 16.25 208 ASP A O 1
ATOM 1473 N N . ALA A 1 229 ? 16.344 35.893 -31.985 1.00 15.09 209 ALA A N 1
ATOM 1474 C CA . ALA A 1 229 ? 15.016 36.259 -32.501 1.00 14.95 209 ALA A CA 1
ATOM 1475 C C . ALA A 1 229 ? 14.776 37.764 -32.384 1.00 14.19 209 ALA A C 1
ATOM 1476 O O . ALA A 1 229 ? 14.265 38.357 -33.324 1.00 12.62 209 ALA A O 1
ATOM 1478 N N . ILE A 1 230 ? 15.203 38.363 -31.268 1.00 14.75 210 ILE A N 1
ATOM 1479 C CA . ILE A 1 230 ? 15.095 39.825 -31.060 1.00 16.00 210 ILE A CA 1
ATOM 1480 C C . ILE A 1 230 ? 15.937 40.589 -32.106 1.00 15.82 210 ILE A C 1
ATOM 1481 O O . ILE A 1 230 ? 15.466 41.566 -32.721 1.00 14.60 210 ILE A O 1
ATOM 1486 N N . SER A 1 231 ? 17.149 40.109 -32.358 1.00 15.30 211 SER A N 1
ATOM 1487 C CA . SER A 1 231 ? 17.998 40.752 -33.370 1.00 16.46 211 SER A CA 1
ATOM 1488 C C . SER A 1 231 ? 17.421 40.591 -34.764 1.00 14.64 211 SER A C 1
ATOM 1489 O O . SER A 1 231 ? 17.457 41.545 -35.579 1.00 15.37 211 SER A O 1
ATOM 1492 N N . ALA A 1 232 ? 16.905 39.419 -35.059 1.00 14.93 212 ALA A N 1
ATOM 1493 C CA . ALA A 1 232 ? 16.274 39.191 -36.368 1.00 15.25 212 ALA A CA 1
ATOM 1494 C C . ALA A 1 232 ? 15.040 40.111 -36.579 1.00 15.46 212 ALA A C 1
ATOM 1495 O O . ALA A 1 232 ? 14.857 40.668 -37.640 1.00 14.13 212 ALA A O 1
ATOM 1497 N N . LEU A 1 233 ? 14.229 40.309 -35.542 1.00 15.04 213 LEU A N 1
ATOM 1498 C CA . LEU A 1 233 ? 13.068 41.180 -35.646 1.00 15.75 213 LEU A CA 1
ATOM 1499 C C . LEU A 1 233 ? 13.496 42.650 -35.776 1.00 15.75 213 LEU A C 1
ATOM 1500 O O . LEU A 1 233 ? 12.903 43.426 -36.536 1.00 15.78 213 LEU A O 1
ATOM 1505 N N . SER A 1 234 ? 14.539 43.040 -35.062 1.00 15.59 214 SER A N 1
ATOM 1506 C CA . SER A 1 234 ? 15.083 44.375 -35.205 1.00 16.09 214 SER A CA 1
ATOM 1507 C C . SER A 1 234 ? 15.591 44.675 -36.619 1.00 16.28 214 SER A C 1
ATOM 1508 O O . SER A 1 234 ? 15.322 45.773 -37.150 1.00 14.11 214 SER A O 1
ATOM 1511 N N . ARG A 1 235 ? 16.358 43.742 -37.189 1.00 13.75 215 ARG A N 1
ATOM 1512 C CA . ARG A 1 235 ? 16.841 43.869 -38.546 1.00 14.18 215 ARG A CA 1
ATOM 1513 C C . ARG A 1 235 ? 15.705 43.996 -39.555 1.00 15.17 215 ARG A C 1
ATOM 1514 O O . ARG A 1 235 ? 15.796 44.828 -40.510 1.00 13.56 215 ARG A O 1
ATOM 1522 N N . LYS A 1 236 ? 14.650 43.205 -39.349 1.00 14.92 216 LYS A N 1
ATOM 1523 C CA . LYS A 1 236 ? 13.493 43.200 -40.242 1.00 16.92 216 LYS A CA 1
ATOM 1524 C C . LYS A 1 236 ? 12.755 44.550 -40.190 1.00 17.26 216 LYS A C 1
ATOM 1525 O O . LYS A 1 236 ? 12.396 45.122 -41.243 1.00 16.78 216 LYS A O 1
ATOM 1531 N N . ILE A 1 237 ? 12.591 45.091 -38.983 1.00 18.08 217 ILE A N 1
ATOM 1532 C CA . ILE A 1 237 ? 11.966 46.404 -38.793 1.00 18.54 217 ILE A CA 1
ATOM 1533 C C . ILE A 1 237 ? 12.805 47.516 -39.479 1.00 18.14 217 ILE A C 1
ATOM 1534 O O . ILE A 1 237 ? 12.276 48.387 -40.219 1.00 18.07 217 ILE A O 1
ATOM 1539 N N . ALA A 1 238 ? 14.110 47.470 -39.239 1.00 17.09 218 ALA A N 1
ATOM 1540 C CA . ALA A 1 238 ? 15.034 48.414 -39.826 1.00 16.65 218 ALA A CA 1
ATOM 1541 C C . ALA A 1 238 ? 15.039 48.379 -41.365 1.00 17.42 218 ALA A C 1
ATOM 1542 O O . ALA A 1 238 ? 15.040 49.440 -42.020 1.00 15.55 218 ALA A O 1
ATOM 1544 N N . LYS A 1 239 ? 15.032 47.177 -41.928 1.00 17.45 219 LYS A N 1
ATOM 1545 C CA . LYS A 1 239 ? 15.016 46.975 -43.354 1.00 17.97 219 LYS A CA 1
ATOM 1546 C C . LYS A 1 239 ? 13.743 47.528 -43.978 1.00 19.87 219 LYS A C 1
ATOM 1547 O O . LYS A 1 239 ? 13.773 47.966 -45.117 1.00 18.02 219 LYS A O 1
ATOM 1549 N N . GLU A 1 240 ? 12.642 47.494 -43.223 1.00 20.41 220 GLU A N 1
ATOM 1550 C CA . GLU A 1 240 ? 11.341 47.883 -43.728 1.00 22.27 220 GLU A CA 1
ATOM 1551 C C . GLU A 1 240 ? 10.971 49.332 -43.457 1.00 22.48 220 GLU A C 1
ATOM 1552 O O . GLU A 1 240 ? 10.275 49.924 -44.260 1.00 23.89 220 GLU A O 1
ATOM 1558 N N . THR A 1 241 ? 11.451 49.911 -42.363 1.00 23.07 221 THR A N 1
ATOM 1559 C CA . THR A 1 241 ? 11.038 51.247 -41.901 1.00 24.18 221 THR A CA 1
ATOM 1560 C C . THR A 1 241 ? 12.159 52.241 -41.752 1.00 25.07 221 THR A C 1
ATOM 1561 O O . THR A 1 241 ? 11.911 53.446 -41.586 1.00 25.39 221 THR A O 1
ATOM 1565 N N . GLY A 1 242 ? 13.398 51.762 -41.746 1.00 25.24 222 GLY A N 1
ATOM 1566 C CA . GLY A 1 242 ? 14.526 52.595 -41.363 1.00 25.33 222 GLY A CA 1
ATOM 1567 C C . GLY A 1 242 ? 14.721 52.765 -39.859 1.00 26.01 222 GLY A C 1
ATOM 1568 O O . GLY A 1 242 ? 15.718 53.317 -39.455 1.00 27.23 222 GLY A O 1
ATOM 1569 N N . PHE A 1 243 ? 13.784 52.336 -39.018 1.00 26.60 223 PHE A N 1
ATOM 1570 C CA . PHE A 1 243 ? 13.930 52.592 -37.584 1.00 27.55 223 PHE A CA 1
ATOM 1571 C C . PHE A 1 243 ? 14.847 51.550 -36.958 1.00 27.02 223 PHE A C 1
ATOM 1572 O O . PHE A 1 243 ? 14.722 50.370 -37.249 1.00 25.14 223 PHE A O 1
ATOM 1580 N N . VAL A 1 244 ? 15.682 52.037 -36.046 1.00 27.26 224 VAL A N 1
ATOM 1581 C CA . VAL A 1 244 ? 16.528 51.252 -35.151 1.00 28.24 224 VAL A CA 1
ATOM 1582 C C . VAL A 1 244 ? 15.871 51.173 -33.757 1.00 27.53 224 VAL A C 1
ATOM 1583 O O . VAL A 1 244 ? 16.093 52.050 -32.912 1.00 26.22 224 VAL A O 1
ATOM 1587 N N . VAL A 1 245 ? 15.084 50.121 -33.518 1.00 27.00 225 VAL A N 1
ATOM 1588 C CA . VAL A 1 245 ? 14.293 50.027 -32.274 1.00 27.33 225 VAL A CA 1
ATOM 1589 C C . VAL A 1 245 ? 15.203 49.592 -31.106 1.00 26.94 225 VAL A C 1
ATOM 1590 O O . VAL A 1 245 ? 16.088 48.757 -31.287 1.00 26.86 225 VAL A O 1
ATOM 1594 N N . PRO A 1 246 ? 15.051 50.161 -29.919 1.00 26.18 226 PRO A N 1
ATOM 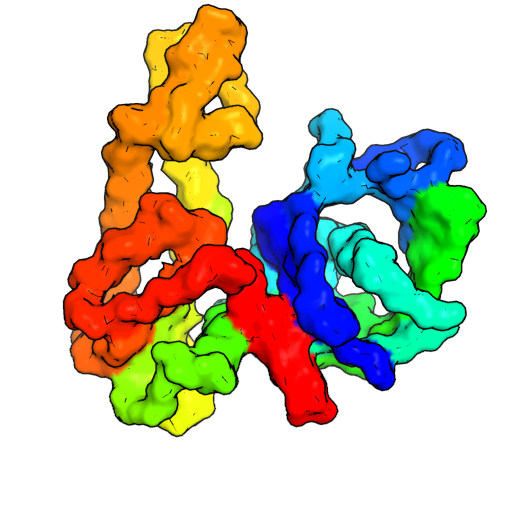1595 C CA . PRO A 1 246 ? 15.843 49.672 -28.780 1.00 26.19 226 PRO A CA 1
ATOM 1596 C C . PRO A 1 246 ? 15.567 48.199 -28.467 1.00 26.44 226 PRO A C 1
ATOM 1597 O O . PRO A 1 246 ? 14.482 47.710 -28.704 1.00 25.88 226 PRO A O 1
ATOM 1601 N N . PHE A 1 247 ? 16.554 47.517 -27.908 1.00 27.69 227 PHE A N 1
ATOM 1602 C CA . PHE A 1 247 ? 16.492 46.077 -27.639 1.00 28.08 227 PHE A CA 1
ATOM 1603 C C . PHE A 1 247 ? 15.300 45.692 -26.781 1.00 27.52 227 PHE A C 1
ATOM 1604 O O . PHE A 1 247 ? 14.577 44.766 -27.144 1.00 27.03 227 PHE A O 1
ATOM 1612 N N . ASP A 1 248 ? 15.072 46.410 -25.675 1.00 27.34 228 ASP A N 1
ATOM 1613 C CA . ASP A 1 248 ? 13.963 46.083 -24.745 1.00 27.51 228 ASP A CA 1
ATOM 1614 C C . ASP A 1 248 ? 12.618 46.235 -25.459 1.00 26.75 228 ASP A C 1
ATOM 1615 O O . ASP A 1 248 ? 11.701 45.448 -25.231 1.00 25.47 228 ASP A O 1
ATOM 1620 N N . LEU A 1 249 ? 12.508 47.208 -26.363 1.00 26.05 229 LEU A N 1
ATOM 1621 C CA . LEU A 1 249 ? 11.254 47.372 -27.115 1.00 24.53 229 LEU A CA 1
ATOM 1622 C C . LEU A 1 249 ? 11.047 46.256 -28.146 1.00 24.48 229 LEU A C 1
ATOM 1623 O O . LEU A 1 249 ? 9.941 45.786 -28.347 1.00 24.33 229 LEU A O 1
ATOM 1628 N N . ALA A 1 250 ? 12.116 45.854 -28.822 1.00 23.95 230 ALA A N 1
ATOM 1629 C CA . ALA A 1 250 ? 12.066 44.719 -29.738 1.00 23.03 230 ALA A CA 1
ATOM 1630 C C . ALA A 1 250 ? 11.690 43.416 -29.047 1.00 21.96 230 ALA A C 1
ATOM 1631 O O . ALA A 1 250 ? 10.984 42.616 -29.594 1.00 20.75 230 ALA A O 1
ATOM 1633 N N . GLN A 1 251 ? 12.209 43.181 -27.861 1.00 22.76 231 GLN A N 1
ATOM 1634 C CA . GLN A 1 251 ? 11.812 41.991 -27.095 1.00 23.48 231 GLN A CA 1
ATOM 1635 C C . GLN A 1 251 ? 10.288 41.996 -26.848 1.00 23.85 231 GLN A C 1
ATOM 1636 O O . GLN A 1 251 ? 9.617 41.004 -27.080 1.00 23.32 231 GLN A O 1
ATOM 1642 N N . GLU A 1 252 ? 9.729 43.146 -26.482 1.00 25.18 232 GLU A N 1
ATOM 1643 C CA . GLU A 1 252 ? 8.268 43.261 -26.330 1.00 26.10 232 GLU A CA 1
ATOM 1644 C C . GLU A 1 252 ? 7.588 42.928 -27.622 1.00 25.22 232 GLU A C 1
ATOM 1645 O O . GLU A 1 252 ? 6.590 42.231 -27.633 1.00 25.14 232 GLU A O 1
ATOM 1651 N N . ALA A 1 253 ? 8.150 43.399 -28.729 1.00 24.56 233 ALA A N 1
ATOM 1652 C CA . ALA A 1 253 ? 7.522 43.220 -30.033 1.00 23.75 233 ALA A CA 1
ATOM 1653 C C . ALA A 1 253 ? 7.467 41.766 -30.498 1.00 23.39 233 ALA A C 1
ATOM 1654 O O . ALA A 1 253 ? 6.811 41.445 -31.484 1.00 22.31 233 ALA A O 1
ATOM 1656 N N . LEU A 1 254 ? 8.153 40.863 -29.794 1.00 24.99 234 LEU A N 1
ATOM 1657 C CA . LEU A 1 254 ? 7.964 39.419 -30.022 1.00 25.04 234 LEU A CA 1
ATOM 1658 C C . LEU A 1 254 ? 6.545 38.889 -29.685 1.00 25.97 234 LEU A C 1
ATOM 1659 O O . LEU A 1 254 ? 6.048 37.983 -30.346 1.00 25.13 234 LEU A O 1
ATOM 1664 N N . SER A 1 255 ? 5.939 39.426 -28.632 1.00 27.43 235 SER A N 1
ATOM 1665 C CA . SER A 1 255 ? 4.623 38.966 -28.131 1.00 28.99 235 SER A CA 1
ATOM 1666 C C . SER A 1 255 ? 3.444 39.834 -28.587 1.00 29.83 235 SER A C 1
ATOM 1667 O O . SER A 1 255 ? 2.339 39.326 -28.861 1.00 30.89 235 SER A O 1
ATOM 1670 N N . HIS A 1 256 ? 3.671 41.136 -28.711 1.00 30.48 236 HIS A N 1
ATOM 1671 C CA . HIS A 1 256 ? 2.625 42.037 -29.191 1.00 31.55 236 HIS A CA 1
ATOM 1672 C C . HIS A 1 256 ? 3.149 43.298 -29.916 1.00 30.78 236 HIS A C 1
ATOM 1673 O O . HIS A 1 256 ? 4.259 43.772 -29.664 1.00 29.31 236 HIS A O 1
ATOM 1680 N N . PRO A 1 257 ? 2.315 43.887 -30.762 1.00 31.84 237 PRO A N 1
ATOM 1681 C CA . PRO A 1 257 ? 2.756 45.085 -31.496 1.00 31.61 237 PRO A CA 1
ATOM 1682 C C . PRO A 1 257 ? 3.059 46.216 -30.527 1.00 31.54 237 PRO A C 1
ATOM 1683 O O . PRO A 1 257 ? 2.518 46.317 -29.420 1.00 31.13 237 PRO A O 1
ATOM 1687 N N . VAL A 1 258 ? 4.025 47.028 -30.922 1.00 30.96 238 VAL A N 1
ATOM 1688 C CA . VAL A 1 258 ? 4.494 48.140 -30.129 1.00 30.70 238 VAL A CA 1
ATOM 1689 C C . VAL A 1 258 ? 4.478 49.379 -31.001 1.00 30.12 238 VAL A C 1
ATOM 1690 O O . VAL A 1 258 ? 4.427 49.284 -32.229 1.00 30.20 238 VAL A O 1
ATOM 1694 N N . MET A 1 259 ? 4.535 50.524 -30.340 1.00 29.57 239 MET A N 1
ATOM 1695 C CA . MET A 1 259 ? 4.642 51.821 -30.981 1.00 29.63 239 MET A CA 1
ATOM 1696 C C . MET A 1 259 ? 6.074 52.299 -30.867 1.00 29.49 239 MET A C 1
ATOM 1697 O O . MET A 1 259 ? 6.656 52.237 -29.773 1.00 29.66 239 MET A O 1
ATOM 1702 N N . PHE A 1 260 ? 6.616 52.779 -31.986 1.00 28.97 240 PHE A N 1
ATOM 1703 C CA . PHE A 1 260 ? 7.922 53.421 -32.040 1.00 28.96 240 PHE A CA 1
ATOM 1704 C C . PHE A 1 260 ? 7.864 54.556 -33.079 1.00 29.76 240 PHE A C 1
ATOM 1705 O O . PHE A 1 260 ? 7.411 54.358 -34.206 1.00 28.21 240 PHE A O 1
ATOM 1713 N N . ARG A 1 261 ? 8.288 55.757 -32.670 1.00 31.08 241 ARG A N 1
ATOM 1714 C CA . ARG A 1 261 ? 8.186 56.969 -33.506 1.00 32.78 241 ARG A CA 1
ATOM 1715 C C . ARG A 1 261 ? 6.819 57.057 -34.224 1.00 33.14 241 ARG A C 1
ATOM 1716 O O . ARG A 1 261 ? 6.728 57.199 -35.446 1.00 33.21 241 ARG A O 1
ATOM 1724 N N . GLN A 1 262 ? 5.761 56.928 -33.435 1.00 33.92 242 GLN A N 1
ATOM 1725 C CA . GLN A 1 262 ? 4.373 57.110 -33.901 1.00 34.90 242 GLN A CA 1
ATOM 1726 C C . GLN A 1 262 ? 3.950 56.105 -35.012 1.00 34.75 242 GLN A C 1
ATOM 1727 O O . GLN A 1 262 ? 3.032 56.354 -35.813 1.00 35.50 242 GLN A O 1
ATOM 1733 N N . LYS A 1 263 ? 4.612 54.950 -35.013 1.00 34.31 243 LYS A N 1
ATOM 1734 C CA . LYS A 1 263 ? 4.270 53.823 -35.879 1.00 33.97 243 LYS A CA 1
ATOM 1735 C C . LYS A 1 263 ? 4.144 52.528 -35.048 1.00 33.48 243 LYS A C 1
ATOM 1736 O O . LYS A 1 263 ? 4.875 52.338 -34.057 1.00 33.89 243 LYS A O 1
ATOM 1738 N N . GLN A 1 264 ? 3.216 51.658 -35.438 1.00 32.03 244 GLN A N 1
ATOM 1739 C CA . GLN A 1 264 ? 3.059 50.346 -34.817 1.00 32.57 244 GLN A CA 1
ATOM 1740 C C . GLN A 1 264 ? 3.934 49.337 -35.566 1.00 31.90 244 GLN A C 1
ATOM 1741 O O . GLN A 1 264 ? 3.871 49.235 -36.790 1.00 32.54 244 GLN A O 1
ATOM 1747 N N . VAL A 1 265 ? 4.781 48.623 -34.837 1.00 30.79 245 VAL A N 1
ATOM 1748 C CA . VAL A 1 265 ? 5.713 47.669 -35.454 1.00 30.79 245 VAL A CA 1
ATOM 1749 C C . VAL A 1 265 ? 5.735 46.363 -34.668 1.00 30.38 245 VAL A C 1
ATOM 1750 O O . VAL A 1 265 ? 5.431 46.355 -33.471 1.00 29.17 245 VAL A O 1
ATOM 1754 N N . GLY A 1 266 ? 6.073 45.273 -35.369 1.00 30.85 246 GLY A N 1
ATOM 1755 C CA . GLY A 1 266 ? 6.196 43.947 -34.790 1.00 30.88 246 GLY A CA 1
ATOM 1756 C C . GLY A 1 266 ? 4.904 43.213 -34.441 1.00 30.94 246 GLY A C 1
ATOM 1757 O O . GLY A 1 266 ? 3.900 43.348 -35.087 1.00 31.01 246 GLY A O 1
ATOM 1758 N N . GLY A 1 267 ? 4.963 42.416 -33.383 1.00 31.85 247 GLY A N 1
ATOM 1759 C CA . GLY A 1 267 ? 3.859 41.584 -32.943 1.00 32.18 247 GLY A CA 1
ATOM 1760 C C . GLY A 1 267 ? 3.966 40.211 -33.539 1.00 32.62 247 GLY A C 1
ATOM 1761 O O . GLY A 1 267 ? 4.881 39.966 -34.337 1.00 32.33 247 GLY A O 1
ATOM 1762 N N . PRO A 1 268 ? 3.075 39.305 -33.121 1.00 33.69 248 PRO A N 1
ATOM 1763 C CA . PRO A 1 268 ? 3.134 37.893 -33.512 1.00 34.14 248 PRO A CA 1
ATOM 1764 C C . PRO A 1 268 ? 3.057 37.601 -35.002 1.00 34.89 248 PRO A C 1
ATOM 1765 O O . PRO A 1 268 ? 3.571 36.558 -35.407 1.00 35.62 248 PRO A O 1
ATOM 1769 N N . GLU A 1 269 ? 2.426 38.452 -35.812 1.00 35.00 249 GLU A N 1
ATOM 1770 C CA . GLU A 1 269 ? 2.388 38.192 -37.258 1.00 34.64 249 GLU A CA 1
ATOM 1771 C C . GLU A 1 269 ? 3.809 38.203 -37.800 1.00 34.06 249 GLU A C 1
ATOM 1772 O O . GLU A 1 269 ? 4.152 37.410 -38.676 1.00 34.83 249 GLU A O 1
ATOM 1774 N N . VAL A 1 270 ? 4.624 39.100 -37.256 1.00 33.47 250 VAL A N 1
ATOM 1775 C CA . VAL A 1 270 ? 6.001 39.292 -37.705 1.00 33.08 250 VAL A CA 1
ATOM 1776 C C . VAL A 1 270 ? 6.975 38.345 -36.959 1.00 31.54 250 VAL A C 1
ATOM 1777 O O . VAL A 1 270 ? 7.909 37.773 -37.545 1.00 31.04 250 VAL A O 1
ATOM 1781 N N . SER A 1 271 ? 6.778 38.215 -35.661 1.00 30.24 251 SER A N 1
ATOM 1782 C CA . SER A 1 271 ? 7.687 37.460 -34.834 1.00 29.01 251 SER A CA 1
ATOM 1783 C C . SER A 1 271 ? 7.491 35.960 -35.036 1.00 28.35 251 SER A C 1
ATOM 1784 O O . SER A 1 271 ? 8.407 35.168 -34.803 1.00 27.49 251 SER A O 1
ATOM 1787 N N . GLY A 1 272 ? 6.306 35.562 -35.494 1.00 27.67 252 GLY A N 1
ATOM 1788 C CA . GLY A 1 272 ? 5.967 34.160 -35.604 1.00 27.17 252 GLY A CA 1
ATOM 1789 C C . GLY A 1 272 ? 6.965 33.284 -36.347 1.00 26.98 252 GLY A C 1
ATOM 1790 O O . GLY A 1 272 ? 7.480 32.315 -35.789 1.00 28.45 252 GLY A O 1
ATOM 1791 N N . PRO A 1 273 ? 7.213 33.580 -37.606 1.00 25.81 253 PRO A N 1
ATOM 1792 C CA . PRO A 1 273 ? 8.227 32.881 -38.412 1.00 24.37 253 PRO A CA 1
ATOM 1793 C C . PRO A 1 273 ? 9.687 32.904 -37.890 1.00 23.04 253 PRO A C 1
ATOM 1794 O O . PRO A 1 273 ? 10.440 31.953 -38.127 1.00 21.46 253 PRO A O 1
ATOM 1798 N N . ILE A 1 274 ? 10.069 33.975 -37.200 1.00 22.05 254 ILE A N 1
ATOM 1799 C CA . ILE A 1 274 ? 11.410 34.125 -36.628 1.00 20.62 254 ILE A CA 1
ATOM 1800 C C . ILE A 1 274 ? 11.509 33.162 -35.416 1.00 19.66 254 ILE A C 1
ATOM 1801 O O . ILE A 1 274 ? 12.479 32.450 -35.273 1.00 19.59 254 ILE A O 1
ATOM 1806 N N . LEU A 1 275 ? 10.493 33.150 -34.575 1.00 19.17 255 LEU A N 1
ATOM 1807 C CA . LEU A 1 275 ? 10.408 32.235 -33.436 1.00 19.50 255 LEU A CA 1
ATOM 1808 C C . LEU A 1 275 ? 10.338 30.767 -33.811 1.00 20.18 255 LEU A C 1
ATOM 1809 O O . LEU A 1 275 ? 10.938 29.910 -33.133 1.00 20.81 255 LEU A O 1
ATOM 1814 N N . GLU A 1 276 ? 9.662 30.452 -34.895 1.00 21.66 256 GLU A N 1
ATOM 1815 C CA . GLU A 1 276 ? 9.665 29.077 -35.414 1.00 23.18 256 GLU A CA 1
ATOM 1816 C C . GLU A 1 276 ? 11.047 28.675 -35.921 1.00 22.67 256 GLU A C 1
ATOM 1817 O O . GLU A 1 276 ? 11.483 27.548 -35.716 1.00 21.57 256 GLU A O 1
ATOM 1823 N N . ASP A 1 277 ? 11.736 29.606 -36.564 1.00 21.49 257 ASP A N 1
ATOM 1824 C CA . ASP A 1 277 ? 13.105 29.374 -36.992 1.00 21.36 257 ASP A CA 1
ATOM 1825 C C . ASP A 1 277 ? 14.004 29.108 -35.797 1.00 19.55 257 ASP A C 1
ATOM 1826 O O . ASP A 1 277 ? 14.814 28.210 -35.858 1.00 19.21 257 ASP A O 1
ATOM 1831 N N . LEU A 1 278 ? 13.849 29.865 -34.715 1.00 18.88 258 LEU A N 1
ATOM 1832 C CA . LEU A 1 278 ? 14.675 29.623 -33.503 1.00 18.85 258 LEU A CA 1
ATOM 1833 C C . LEU A 1 278 ? 14.437 28.209 -32.963 1.00 18.04 258 LEU A C 1
ATOM 1834 O O . LEU A 1 278 ? 15.377 27.442 -32.710 1.00 17.84 258 LEU A O 1
ATOM 1839 N N . ALA A 1 279 ? 13.168 27.870 -32.799 1.00 18.20 259 ALA A N 1
ATOM 1840 C CA . ALA A 1 279 ? 12.759 26.544 -32.362 1.00 17.42 259 ALA A CA 1
ATOM 1841 C C . ALA A 1 279 ? 13.295 25.440 -33.256 1.00 17.60 259 ALA A C 1
ATOM 1842 O O . ALA A 1 279 ? 13.861 24.461 -32.755 1.00 17.02 259 ALA A O 1
ATOM 1844 N N . ASN A 1 280 ? 13.128 25.583 -34.558 1.00 17.16 260 ASN A N 1
ATOM 1845 C CA . ASN A 1 280 ? 13.606 24.600 -35.497 1.00 18.44 260 ASN A CA 1
ATOM 1846 C C . ASN A 1 280 ? 15.136 24.365 -35.364 1.00 19.21 260 ASN A C 1
ATOM 1847 O O . ASN A 1 280 ? 15.598 23.198 -35.428 1.00 18.94 260 ASN A O 1
ATOM 1852 N N . ARG A 1 281 ? 15.922 25.431 -35.149 1.00 18.92 261 ARG A N 1
ATOM 1853 C CA . ARG A 1 281 ? 17.375 25.270 -35.043 1.00 19.58 261 ARG A CA 1
ATOM 1854 C C . ARG A 1 281 ? 17.745 24.536 -33.767 1.00 18.63 261 ARG A C 1
ATOM 1855 O O . ARG A 1 281 ? 18.632 23.686 -33.784 1.00 19.38 261 ARG A O 1
ATOM 1863 N N . ILE A 1 282 ? 17.055 24.837 -32.675 1.00 16.55 262 ILE A N 1
ATOM 1864 C CA . ILE A 1 282 ? 17.332 24.154 -31.423 1.00 16.05 262 ILE A CA 1
ATOM 1865 C C . ILE A 1 282 ? 16.977 22.687 -31.518 1.00 15.27 262 ILE A C 1
ATOM 1866 O O . ILE A 1 282 ? 17.780 21.815 -31.118 1.00 14.53 262 ILE A O 1
ATOM 1871 N N . ILE A 1 283 ? 15.797 22.400 -32.065 1.00 14.45 263 ILE A N 1
ATOM 1872 C CA . ILE A 1 283 ? 15.338 21.025 -32.215 1.00 16.34 263 ILE A CA 1
ATOM 1873 C C . ILE A 1 283 ? 16.313 20.203 -33.098 1.00 17.72 263 ILE A C 1
ATOM 1874 O O . ILE A 1 283 ? 16.696 19.070 -32.762 1.00 17.20 263 ILE A O 1
ATOM 1879 N N . GLU A 1 284 ? 16.740 20.788 -34.206 1.00 18.87 264 GLU A N 1
ATOM 1880 C CA . GLU A 1 284 ? 17.680 20.089 -35.097 1.00 20.22 264 GLU A CA 1
ATOM 1881 C C . GLU A 1 284 ? 19.018 19.771 -34.414 1.00 19.44 264 GLU A C 1
ATOM 1882 O O . GLU A 1 284 ? 19.564 18.699 -34.575 1.00 19.40 264 GLU A O 1
ATOM 1888 N N . ASN A 1 285 ? 19.546 20.720 -33.653 1.00 19.37 265 ASN A N 1
ATOM 1889 C CA . ASN A 1 285 ? 20.782 20.539 -32.917 1.00 19.77 265 ASN A CA 1
ATOM 1890 C C . ASN A 1 285 ? 20.651 19.497 -31.761 1.00 18.39 265 ASN A C 1
ATOM 1891 O O . ASN A 1 285 ? 21.506 18.636 -31.593 1.00 16.76 265 ASN A O 1
ATOM 1896 N N . ILE A 1 286 ? 19.539 19.535 -31.022 1.00 16.69 266 ILE A N 1
ATOM 1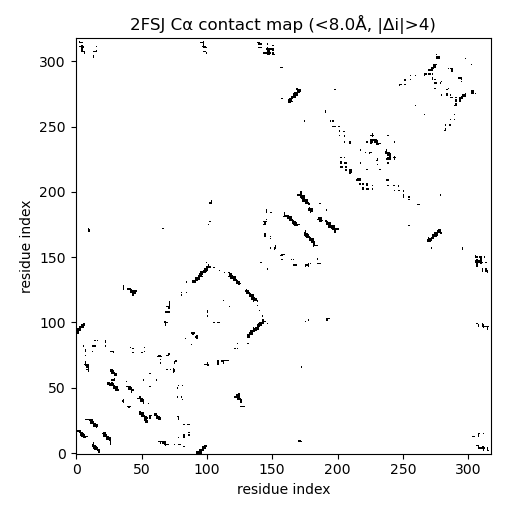897 C CA . ILE A 1 286 ? 19.242 18.513 -30.032 1.00 15.82 266 ILE A CA 1
ATOM 1898 C C . ILE A 1 286 ? 19.173 17.106 -30.640 1.00 16.66 266 ILE A C 1
ATOM 1899 O O . ILE A 1 286 ? 19.812 16.185 -30.135 1.00 17.10 266 ILE A O 1
ATOM 1904 N N . ARG A 1 287 ? 18.445 16.949 -31.737 1.00 17.04 267 ARG A N 1
ATOM 1905 C CA . ARG A 1 287 ? 18.381 15.686 -32.442 1.00 17.72 267 ARG A CA 1
ATOM 1906 C C . ARG A 1 287 ? 19.715 15.163 -32.888 1.00 18.70 267 ARG A C 1
ATOM 1907 O O . ARG A 1 287 ? 19.993 14.008 -32.713 1.00 17.49 267 ARG A O 1
ATOM 1915 N N . LEU A 1 288 ? 20.542 16.015 -33.458 1.00 20.31 268 LEU A N 1
ATOM 1916 C CA . LEU A 1 288 ? 21.866 15.585 -33.903 1.00 21.90 268 LEU A CA 1
ATOM 1917 C C . LEU A 1 288 ? 22.749 15.095 -32.752 1.00 22.44 268 LEU A C 1
ATOM 1918 O O . LEU A 1 288 ? 23.493 14.090 -32.883 1.00 22.77 268 LEU A O 1
ATOM 1923 N N . ASN A 1 289 ? 22.679 15.813 -31.636 1.00 21.81 269 ASN A N 1
ATOM 1924 C CA . ASN A 1 289 ? 23.493 15.512 -30.469 1.00 21.87 269 ASN A CA 1
ATOM 1925 C C . ASN A 1 289 ? 22.992 14.250 -29.739 1.00 21.26 269 ASN A C 1
ATOM 1926 O O . ASN A 1 289 ? 23.788 13.450 -29.265 1.00 20.10 269 ASN A O 1
ATOM 1931 N N . LEU A 1 290 ? 21.684 14.017 -29.719 1.00 20.14 270 LEU A N 1
ATOM 1932 C CA . LEU A 1 290 ? 21.127 12.894 -28.983 1.00 20.99 270 LEU A CA 1
ATOM 1933 C C . LEU A 1 290 ? 21.102 11.625 -29.822 1.00 21.86 270 LEU A C 1
ATOM 1934 O O . LEU A 1 290 ? 21.204 10.539 -29.266 1.00 20.30 270 LEU A O 1
ATOM 1939 N N . ARG A 1 291 ? 20.972 11.787 -31.145 1.00 22.64 271 ARG A N 1
ATOM 1940 C CA . ARG A 1 291 ? 20.918 10.658 -32.067 1.00 23.10 271 ARG A CA 1
ATOM 1941 C C . ARG A 1 291 ? 19.971 9.582 -31.544 1.00 22.48 271 ARG A C 1
ATOM 1942 O O . ARG A 1 291 ? 18.853 9.901 -31.126 1.00 24.36 271 ARG A O 1
ATOM 1944 N N . GLY A 1 292 ? 20.387 8.326 -31.575 1.00 22.50 272 GLY A N 1
ATOM 1945 C CA . GLY A 1 292 ? 19.577 7.228 -31.073 1.00 23.01 272 GLY A CA 1
ATOM 1946 C C . GLY A 1 292 ? 19.183 7.255 -29.607 1.00 23.22 272 GLY A C 1
ATOM 1947 O O . GLY A 1 292 ? 18.269 6.547 -29.174 1.00 23.43 272 GLY A O 1
ATOM 1948 N N . GLU A 1 293 ? 19.857 8.076 -28.814 1.00 23.58 273 GLU A N 1
ATOM 1949 C CA . GLU A 1 293 ? 19.553 8.119 -27.373 1.00 23.40 273 GLU A CA 1
ATOM 1950 C C . GLU A 1 293 ? 18.242 8.812 -27.091 1.00 22.23 273 GLU A C 1
ATOM 1951 O O . GLU A 1 293 ? 17.733 8.752 -25.992 1.00 22.88 273 GLU A O 1
ATOM 1957 N N . VAL A 1 294 ? 17.691 9.481 -28.090 1.00 22.32 274 VAL A N 1
ATOM 1958 C CA . VAL A 1 294 ? 16.381 10.079 -27.982 1.00 23.41 274 VAL A CA 1
ATOM 1959 C C . VAL A 1 294 ? 15.338 9.026 -27.572 1.00 24.26 274 VAL A C 1
ATOM 1960 O O . VAL A 1 294 ? 14.325 9.342 -26.978 1.00 24.29 274 VAL A O 1
ATOM 1964 N N . ASP A 1 295 ? 15.600 7.764 -27.910 1.00 25.96 275 ASP A N 1
ATOM 1965 C CA . ASP A 1 295 ? 14.682 6.661 -27.594 1.00 27.04 275 ASP A CA 1
ATOM 1966 C C . ASP A 1 295 ? 14.652 6.344 -26.108 1.00 26.72 275 ASP A C 1
ATOM 1967 O O . ASP A 1 295 ? 13.788 5.623 -25.666 1.00 27.04 275 ASP A O 1
ATOM 1972 N N . ARG A 1 296 ? 15.617 6.847 -25.355 1.00 25.94 276 ARG A N 1
ATOM 1973 C CA . ARG A 1 296 ? 15.604 6.715 -23.891 1.00 25.79 276 ARG A CA 1
ATOM 1974 C C . ARG A 1 296 ? 14.913 7.865 -23.193 1.00 23.71 276 ARG A C 1
ATOM 1975 O O . ARG A 1 296 ? 14.721 7.796 -21.978 1.00 23.96 276 ARG A O 1
ATOM 1983 N N . VAL A 1 297 ? 14.546 8.918 -23.936 1.00 21.51 277 VAL A N 1
ATOM 1984 C CA . VAL A 1 297 ? 13.938 10.104 -23.321 1.00 20.71 277 VAL A CA 1
ATOM 1985 C C . VAL A 1 297 ? 12.520 9.811 -22.903 1.00 21.07 277 VAL A C 1
ATOM 1986 O O . VAL A 1 297 ? 11.691 9.470 -23.751 1.00 20.36 277 VAL A O 1
ATOM 1990 N N . THR A 1 298 ? 12.229 9.966 -21.604 1.00 20.38 278 THR A N 1
ATOM 1991 C CA . THR A 1 298 ? 10.850 9.880 -21.081 1.00 20.54 278 THR A CA 1
ATOM 1992 C C . THR A 1 298 ? 10.261 11.203 -20.610 1.00 19.10 278 THR A C 1
ATOM 1993 O O . THR A 1 298 ? 9.088 11.282 -20.397 1.00 19.05 278 THR A O 1
ATOM 1997 N N . SER A 1 299 ? 11.073 12.234 -20.401 1.00 18.16 279 SER A N 1
ATOM 1998 C CA . SER A 1 299 ? 10.569 13.542 -20.033 1.00 18.34 279 SER A CA 1
ATOM 1999 C C . SER A 1 299 ? 11.388 14.623 -20.705 1.00 17.50 279 SER A C 1
ATOM 2000 O O . SER A 1 299 ? 12.616 14.578 -20.637 1.00 16.75 279 SER A O 1
ATOM 2003 N N . LEU A 1 300 ? 10.696 15.545 -21.378 1.00 16.89 280 LEU A N 1
ATOM 2004 C CA . LEU A 1 300 ? 11.279 16.747 -22.004 1.00 17.80 280 LEU A CA 1
ATOM 2005 C C . LEU A 1 300 ? 10.802 17.941 -21.192 1.00 16.90 280 LEU A C 1
ATOM 2006 O O . LEU A 1 300 ? 9.588 18.114 -21.027 1.00 17.55 280 LEU A O 1
ATOM 2011 N N . ILE A 1 301 ? 11.732 18.772 -20.708 1.00 15.32 281 ILE A N 1
ATOM 2012 C CA . ILE A 1 301 ? 11.421 19.782 -19.721 1.00 15.22 281 ILE A CA 1
ATOM 2013 C C . ILE A 1 301 ? 11.915 21.163 -20.174 1.00 14.45 281 ILE A C 1
ATOM 2014 O O . ILE A 1 301 ? 13.072 21.534 -19.971 1.00 13.22 281 ILE A O 1
ATOM 2019 N N . PRO A 1 302 ? 11.059 21.903 -20.848 1.00 15.35 282 PRO A N 1
ATOM 2020 C CA . PRO A 1 302 ? 11.448 23.248 -21.278 1.00 16.01 282 PRO A CA 1
ATOM 2021 C C . PRO A 1 302 ? 11.368 24.234 -20.129 1.00 17.58 282 PRO A C 1
ATOM 2022 O O . PRO A 1 302 ? 10.332 24.324 -19.452 1.00 16.81 282 PRO A O 1
ATOM 2026 N N . VAL A 1 303 ? 12.465 24.954 -19.913 1.00 18.60 283 VAL A N 1
ATOM 2027 C CA . VAL A 1 303 ? 12.573 25.951 -18.864 1.00 19.61 283 VAL A CA 1
ATOM 2028 C C . VAL A 1 303 ? 13.209 27.211 -19.450 1.00 20.71 283 VAL A C 1
ATOM 2029 O O . VAL A 1 303 ? 13.467 27.283 -20.638 1.00 19.98 283 VAL A O 1
ATOM 2033 N N . GLY A 1 304 ? 13.374 28.233 -18.619 1.00 23.03 284 GLY A N 1
ATOM 2034 C CA . GLY A 1 304 ? 13.869 29.522 -19.081 1.00 23.82 284 GLY A CA 1
ATOM 2035 C C . GLY A 1 304 ? 12.778 30.406 -19.657 1.00 25.13 284 GLY A C 1
ATOM 2036 O O . GLY A 1 304 ? 11.666 29.929 -20.017 1.00 25.04 284 GLY A O 1
ATOM 2037 N N . GLY A 1 305 ? 13.126 31.695 -19.807 1.00 25.58 285 GLY A N 1
ATOM 2038 C CA . GLY A 1 305 ? 12.255 32.705 -20.432 1.00 25.63 285 GLY A CA 1
ATOM 2039 C C . GLY A 1 305 ? 11.811 32.420 -21.864 1.00 25.61 285 GLY A C 1
ATOM 2040 O O . GLY A 1 305 ? 10.655 32.669 -22.241 1.00 25.25 285 GLY A O 1
ATOM 2041 N N . GLY A 1 306 ? 12.709 31.875 -22.672 1.00 24.43 286 GLY A N 1
ATOM 2042 C CA . GLY A 1 306 ? 12.391 31.457 -24.028 1.00 24.07 286 GLY A CA 1
ATOM 2043 C C . GLY A 1 306 ? 11.323 30.377 -24.160 1.00 24.10 286 GLY A C 1
ATOM 2044 O O . GLY A 1 306 ? 10.602 30.330 -25.129 1.00 23.67 286 GLY A O 1
AT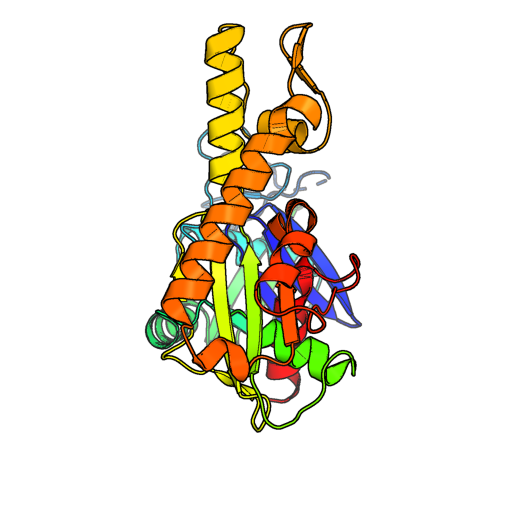OM 2045 N N . SER A 1 307 ? 11.221 29.490 -23.180 1.00 23.94 287 SER A N 1
ATOM 2046 C CA . SER A 1 307 ? 10.235 28.425 -23.244 1.00 23.74 287 SER A CA 1
ATOM 2047 C C . SER A 1 307 ? 8.770 28.969 -23.159 1.00 24.72 287 SER A C 1
ATOM 2048 O O . SER A 1 307 ? 7.859 28.333 -23.641 1.00 23.57 287 SER A O 1
ATOM 2051 N N . ASN A 1 308 ? 8.547 30.145 -22.566 1.00 25.63 288 ASN A N 1
ATOM 2052 C CA . ASN A 1 308 ? 7.237 30.837 -22.719 1.00 27.48 288 ASN A CA 1
ATOM 2053 C C . ASN A 1 308 ? 6.821 31.074 -24.157 1.00 26.88 288 ASN A C 1
ATOM 2054 O O . ASN A 1 308 ? 5.631 31.147 -24.474 1.00 27.36 288 ASN A O 1
ATOM 2059 N N . LEU A 1 309 ? 7.808 31.268 -25.018 1.00 26.24 289 LEU A N 1
ATOM 2060 C CA . LEU A 1 309 ? 7.561 31.549 -26.422 1.00 25.64 289 LEU A CA 1
ATOM 2061 C C . LEU A 1 309 ? 7.508 30.358 -27.369 1.00 24.46 289 LEU A C 1
ATOM 2062 O O . LEU A 1 309 ? 6.792 30.393 -28.375 1.00 25.24 289 LEU A O 1
ATOM 2067 N N . ILE A 1 310 ? 8.325 29.334 -27.118 1.00 22.51 290 ILE A N 1
ATOM 2068 C CA . ILE A 1 310 ? 8.471 28.223 -28.064 1.00 20.73 290 ILE A CA 1
ATOM 2069 C C . ILE A 1 310 ? 8.489 26.825 -27.388 1.00 19.64 290 ILE A C 1
ATOM 2070 O O . ILE A 1 310 ? 8.766 25.849 -28.038 1.00 19.01 290 ILE A O 1
ATOM 2075 N N . GLY A 1 311 ? 8.292 26.744 -26.087 1.00 20.14 291 GLY A N 1
ATOM 2076 C CA . GLY A 1 311 ? 8.474 25.483 -25.355 1.00 20.23 291 GLY A CA 1
ATOM 2077 C C . GLY A 1 311 ? 7.671 24.311 -25.925 1.00 21.38 291 GLY A C 1
ATOM 2078 O O . GLY A 1 311 ? 8.175 23.164 -26.043 1.00 19.95 291 GLY A O 1
ATOM 2079 N N . ASP A 1 312 ? 6.429 24.607 -26.305 1.00 21.54 292 ASP A N 1
ATOM 2080 C CA . ASP A 1 312 ? 5.518 23.596 -26.822 1.00 22.96 292 ASP A CA 1
ATOM 2081 C C . ASP A 1 312 ? 6.061 22.909 -28.052 1.00 22.27 292 ASP A C 1
ATOM 2082 O O . ASP A 1 312 ? 5.775 21.739 -28.276 1.00 22.04 292 ASP A O 1
ATOM 2087 N N . ARG A 1 313 ? 6.819 23.647 -28.855 1.00 21.13 293 ARG A N 1
ATOM 2088 C CA . ARG A 1 313 ? 7.426 23.101 -30.042 1.00 20.84 293 ARG A CA 1
ATOM 2089 C C . ARG A 1 313 ? 8.402 21.984 -29.754 1.00 20.54 293 ARG A C 1
ATOM 2090 O O . ARG A 1 313 ? 8.712 21.236 -30.671 1.00 21.23 293 ARG A O 1
ATOM 2098 N N . PHE A 1 314 ? 8.940 21.871 -28.538 1.00 19.16 294 PHE A N 1
ATOM 2099 C CA . PHE A 1 314 ? 9.962 20.851 -28.298 1.00 19.50 294 PHE A CA 1
ATOM 2100 C C . PHE A 1 314 ? 9.392 19.426 -28.196 1.00 19.70 294 PHE A C 1
ATOM 2101 O O . PHE A 1 314 ? 10.108 18.459 -28.274 1.00 17.89 294 PHE A O 1
ATOM 2109 N N . GLU A 1 315 ? 8.077 19.307 -28.052 1.00 21.76 295 GLU A N 1
ATOM 2110 C CA . GLU A 1 315 ? 7.444 17.994 -27.989 1.00 22.72 295 GLU A CA 1
ATOM 2111 C C . GLU A 1 315 ? 7.776 17.113 -29.169 1.00 21.75 295 GLU A C 1
ATOM 2112 O O . GLU A 1 315 ? 7.827 15.917 -29.044 1.00 21.00 295 GLU A O 1
ATOM 2118 N N . GLU A 1 316 ? 8.055 17.719 -30.314 1.00 21.71 296 GLU A N 1
ATOM 2119 C CA . GLU A 1 316 ? 8.325 16.947 -31.498 1.00 21.98 296 GLU A CA 1
ATOM 2120 C C . GLU A 1 316 ? 9.633 16.151 -31.391 1.00 20.74 296 GLU A C 1
ATOM 2121 O O . GLU A 1 316 ? 9.799 15.153 -32.093 1.00 19.89 296 GLU A O 1
ATOM 2127 N N . ILE A 1 317 ? 10.537 16.542 -30.500 1.00 18.89 297 ILE A N 1
ATOM 2128 C CA . ILE A 1 317 ? 11.741 15.738 -30.273 1.00 18.32 297 ILE A CA 1
ATOM 2129 C C . ILE A 1 317 ? 11.346 14.336 -29.752 1.00 18.78 297 ILE A C 1
ATOM 2130 O O . ILE A 1 317 ? 11.934 13.333 -30.137 1.00 19.48 297 ILE A O 1
ATOM 2135 N N . ALA A 1 318 ? 10.387 14.269 -28.837 1.00 19.59 298 ALA A N 1
ATOM 2136 C CA . ALA A 1 318 ? 9.907 12.990 -28.263 1.00 20.01 298 ALA A CA 1
ATOM 2137 C C . ALA A 1 318 ? 8.427 13.057 -27.834 1.00 20.86 298 ALA A C 1
ATOM 2138 O O . ALA A 1 318 ? 8.097 13.360 -26.693 1.00 19.12 298 ALA A O 1
ATOM 2140 N N . PRO A 1 319 ? 7.531 12.827 -28.793 1.00 22.02 299 PRO A N 1
ATOM 2141 C CA . PRO A 1 319 ? 6.094 12.983 -28.573 1.00 22.62 299 PRO A CA 1
ATOM 2142 C C . PRO A 1 319 ? 5.575 12.248 -27.333 1.00 21.64 299 PRO A C 1
ATOM 2143 O O . PRO A 1 319 ? 5.965 11.123 -27.065 1.00 22.15 299 PRO A O 1
ATOM 2147 N N . GLY A 1 320 ? 4.743 12.911 -26.558 1.00 21.21 300 GLY A N 1
ATOM 2148 C CA . GLY A 1 320 ? 4.192 12.303 -25.354 1.00 22.01 300 GLY A CA 1
ATOM 2149 C C . GLY A 1 320 ? 5.003 12.479 -24.066 1.00 21.97 300 GLY A C 1
ATOM 2150 O O . GLY A 1 320 ? 4.530 12.054 -23.003 1.00 22.92 300 GLY A O 1
ATOM 2151 N N . THR A 1 321 ? 6.175 13.125 -24.132 1.00 19.42 301 THR A N 1
ATOM 2152 C CA . THR A 1 321 ? 7.057 13.210 -22.980 1.00 18.59 301 THR A CA 1
ATOM 2153 C C . THR A 1 321 ? 7.126 14.599 -22.405 1.00 18.94 301 THR A C 1
ATOM 2154 O O . THR A 1 321 ? 7.879 14.837 -21.460 1.00 17.15 301 THR A O 1
ATOM 2158 N N . LEU A 1 322 ? 6.410 15.533 -22.999 1.00 20.32 302 LEU A N 1
ATOM 2159 C CA . LEU A 1 322 ? 6.550 16.924 -22.612 1.00 22.28 302 LEU A CA 1
ATOM 2160 C C . LEU A 1 322 ? 6.000 17.131 -21.202 1.00 24.46 302 LEU A C 1
ATOM 2161 O O . LEU A 1 322 ? 4.873 16.727 -20.871 1.00 25.02 302 LEU A O 1
ATOM 2166 N N . VAL A 1 323 ? 6.829 17.742 -20.365 1.00 25.42 303 VAL A N 1
ATOM 2167 C CA . VAL A 1 323 ? 6.468 18.122 -19.016 1.00 26.85 303 VAL A CA 1
ATOM 2168 C C . VAL A 1 323 ? 6.345 19.645 -19.114 1.00 27.95 303 VAL A C 1
ATOM 2169 O O . VAL A 1 323 ? 7.297 20.305 -19.454 1.00 28.29 303 VAL A O 1
ATOM 2173 N N . LYS A 1 324 ? 5.181 20.221 -18.870 1.00 30.06 304 LYS A N 1
ATOM 2174 C CA . LYS A 1 324 ? 5.079 21.693 -18.916 1.00 32.24 304 LYS A CA 1
ATOM 2175 C C . LYS A 1 324 ? 5.073 22.230 -17.484 1.00 32.02 304 LYS A C 1
ATOM 2176 O O . LYS A 1 324 ? 4.194 21.889 -16.699 1.00 31.70 304 LYS A O 1
ATOM 2182 N N . ILE A 1 325 ? 6.041 23.078 -17.161 1.00 32.36 305 ILE A N 1
ATOM 2183 C CA . ILE A 1 325 ? 6.165 23.607 -15.808 1.00 32.57 305 ILE A CA 1
ATOM 2184 C C . ILE A 1 325 ? 5.103 24.689 -15.681 1.00 32.16 305 ILE A C 1
ATOM 2185 O O . ILE A 1 325 ? 4.939 25.478 -16.590 1.00 31.62 305 ILE A O 1
ATOM 2190 N N . LYS A 1 326 ? 4.412 24.722 -14.547 1.00 32.64 306 LYS A N 1
ATOM 2191 C CA . LYS A 1 326 ? 3.527 25.828 -14.218 1.00 33.14 306 LYS A CA 1
ATOM 2192 C C . LYS A 1 326 ? 4.267 27.123 -14.483 1.00 33.92 306 LYS A C 1
ATOM 2193 O O . LYS A 1 326 ? 5.463 27.259 -14.132 1.00 32.85 306 LYS A O 1
ATOM 2195 N N . PRO A 1 327 ? 3.593 28.068 -15.123 1.00 34.52 307 PRO A N 1
ATOM 2196 C CA . PRO A 1 327 ? 4.124 29.433 -15.235 1.00 35.23 307 PRO A CA 1
ATOM 2197 C C . PRO A 1 327 ? 4.609 30.021 -13.901 1.00 34.36 307 PRO A C 1
ATOM 2198 O O . PRO A 1 327 ? 5.589 30.736 -13.877 1.00 35.61 307 PRO A O 1
ATOM 2202 N N . GLU A 1 328 ? 3.973 29.703 -12.779 1.00 34.21 308 GLU A N 1
ATOM 2203 C CA . GLU A 1 328 ? 4.448 30.239 -11.499 1.00 33.38 308 GLU A CA 1
ATOM 2204 C C . GLU A 1 328 ? 5.896 29.836 -11.194 1.00 33.46 308 GLU A C 1
ATOM 2205 O O . GLU A 1 328 ? 6.453 30.344 -10.223 1.00 33.48 308 GLU A O 1
ATOM 2207 N N . ASP A 1 329 ? 6.504 28.974 -12.029 1.00 32.84 309 ASP A N 1
ATOM 2208 C CA . ASP A 1 329 ? 7.783 28.318 -11.693 1.00 31.41 309 ASP A CA 1
ATOM 2209 C C . ASP A 1 329 ? 8.884 28.343 -12.775 1.00 29.39 309 ASP A C 1
ATOM 2210 O O . ASP A 1 329 ? 10.033 28.031 -12.426 1.00 28.10 309 ASP A O 1
ATOM 2215 N N . LEU A 1 330 ? 8.601 28.683 -14.050 1.00 26.59 310 LEU A N 1
ATOM 2216 C CA . LEU A 1 330 ? 9.601 28.557 -15.132 1.00 25.51 310 LEU A CA 1
ATOM 2217 C C . LEU A 1 330 ? 10.954 29.250 -14.920 1.00 23.94 310 LEU A C 1
ATOM 2218 O O . LEU A 1 330 ? 11.998 28.771 -15.383 1.00 23.49 310 LEU A O 1
ATOM 2223 N N . GLN A 1 331 ? 10.876 30.456 -14.368 1.00 22.21 311 GLN A N 1
ATOM 2224 C CA . GLN A 1 331 ? 12.044 31.292 -14.167 1.00 21.72 311 GLN A CA 1
ATOM 2225 C C . GLN A 1 331 ? 12.744 30.895 -12.891 1.00 18.24 311 GLN A C 1
ATOM 2226 O O . GLN A 1 331 ? 13.882 31.221 -12.697 1.00 19.44 311 GLN A O 1
ATOM 2232 N N . PHE A 1 332 ? 12.060 30.156 -12.037 1.00 15.15 312 PHE A N 1
ATOM 2233 C CA . PHE A 1 332 ? 12.563 29.849 -10.717 1.00 13.83 312 PHE A CA 1
ATOM 2234 C C . PHE A 1 332 ? 12.979 28.415 -10.491 1.00 11.74 312 PHE A C 1
ATOM 2235 O O . PHE A 1 332 ? 13.506 28.086 -9.417 1.00 9.92 312 PHE A O 1
ATOM 2243 N N . ALA A 1 333 ? 12.727 27.549 -11.453 1.00 11.13 313 ALA A N 1
ATOM 2244 C CA . ALA A 1 333 ? 12.853 26.115 -11.187 1.00 12.01 313 ALA A CA 1
ATOM 2245 C C . ALA A 1 333 ? 14.249 25.747 -10.724 1.00 10.88 313 ALA A C 1
ATOM 2246 O O . ALA A 1 333 ? 14.427 24.944 -9.770 1.00 12.70 313 ALA A O 1
ATOM 2248 N N . ASN A 1 334 ? 15.284 26.283 -11.384 1.00 10.58 314 ASN A N 1
ATOM 2249 C CA . ASN A 1 334 ? 16.664 25.985 -10.951 1.00 10.59 314 ASN A CA 1
ATOM 2250 C C . ASN A 1 334 ? 16.914 26.503 -9.557 1.00 10.38 314 ASN A C 1
ATOM 2251 O O . ASN A 1 334 ? 17.471 25.785 -8.714 1.00 9.61 314 ASN A O 1
ATOM 2256 N N . ALA A 1 335 ? 16.553 27.754 -9.321 1.00 10.00 315 ALA A N 1
ATOM 2257 C CA . ALA A 1 335 ? 16.780 28.385 -7.995 1.00 10.25 315 ALA A CA 1
ATOM 2258 C C . ALA A 1 335 ? 16.114 27.604 -6.873 1.00 11.19 315 ALA A C 1
ATOM 2259 O O . ALA A 1 335 ? 16.690 27.446 -5.797 1.00 10.88 315 ALA A O 1
ATOM 2261 N N . LEU A 1 336 ? 14.919 27.094 -7.131 1.00 11.58 316 LEU A N 1
ATOM 2262 C CA . LEU A 1 336 ? 14.186 26.282 -6.130 1.00 12.35 316 LEU A CA 1
ATOM 2263 C C . LEU A 1 336 ? 14.935 24.973 -5.837 1.00 13.44 316 LEU A C 1
ATOM 2264 O O . LEU A 1 336 ? 15.109 2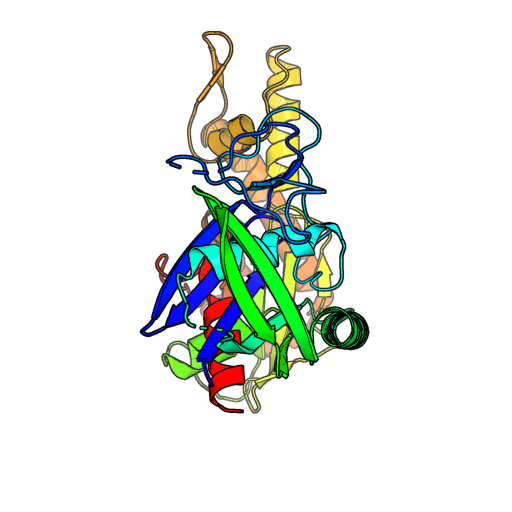4.605 -4.695 1.00 12.14 316 LEU A O 1
ATOM 2269 N N . GLY A 1 337 ? 15.457 24.318 -6.886 1.00 12.84 317 GLY A N 1
ATOM 2270 C CA . GLY A 1 337 ? 16.295 23.133 -6.701 1.00 13.01 317 GLY A CA 1
ATOM 2271 C C . GLY A 1 337 ? 17.612 23.379 -6.021 1.00 13.86 317 GLY A C 1
ATOM 2272 O O . GLY A 1 337 ? 18.062 22.544 -5.231 1.00 14.79 317 GLY A O 1
ATOM 2273 N N . TYR A 1 338 ? 18.269 24.511 -6.336 1.00 13.37 318 TYR A N 1
ATOM 2274 C CA . TYR A 1 338 ? 19.519 24.889 -5.710 1.00 14.08 318 TYR A CA 1
ATOM 2275 C C . TYR A 1 338 ? 19.330 25.072 -4.196 1.00 15.35 318 TYR A C 1
ATOM 2276 O O . TYR A 1 338 ? 20.185 24.688 -3.397 1.00 14.68 318 TYR A O 1
ATOM 2285 N N . ARG A 1 339 ? 18.207 25.669 -3.834 1.00 16.47 319 ARG A N 1
ATOM 2286 C CA . ARG A 1 339 ? 17.942 25.966 -2.454 1.00 19.19 319 ARG A CA 1
ATOM 2287 C C . ARG A 1 339 ? 17.706 24.642 -1.748 1.00 20.30 319 ARG A C 1
ATOM 2288 O O . ARG A 1 339 ? 18.273 24.420 -0.684 1.00 19.93 319 ARG A O 1
ATOM 2296 N N . ASP A 1 340 ? 16.887 23.785 -2.356 1.00 21.53 320 ASP A N 1
ATOM 2297 C CA . ASP A 1 340 ? 16.615 22.428 -1.837 1.00 23.66 320 ASP A CA 1
ATOM 2298 C C . ASP A 1 340 ? 17.919 21.667 -1.565 1.00 23.86 320 ASP A C 1
ATOM 2299 O O . ASP A 1 340 ? 18.101 21.058 -0.483 1.00 23.55 320 ASP A O 1
ATOM 2304 N N . ALA A 1 341 ? 18.841 21.691 -2.532 1.00 23.67 321 ALA A N 1
ATOM 2305 C CA . ALA A 1 341 ? 20.130 21.035 -2.346 1.00 23.31 321 ALA A CA 1
ATOM 2306 C C . ALA A 1 341 ? 20.945 21.617 -1.194 1.00 23.96 321 ALA A C 1
ATOM 2307 O O . ALA A 1 341 ? 21.575 20.856 -0.452 1.00 25.09 321 ALA A O 1
ATOM 2309 N N . ALA A 1 342 ? 20.959 22.928 -1.004 1.00 24.74 322 ALA A N 1
ATOM 2310 C CA . ALA A 1 342 ? 21.693 23.496 0.127 1.00 26.20 322 ALA A CA 1
ATOM 2311 C C . ALA A 1 342 ? 21.042 23.069 1.471 1.00 28.27 322 ALA A C 1
ATOM 2312 O O . ALA A 1 342 ? 21.743 22.664 2.394 1.00 28.28 322 ALA A O 1
ATOM 2314 N N . GLU A 1 343 ? 19.718 23.165 1.554 1.00 29.55 323 GLU A N 1
ATOM 2315 C CA . GLU A 1 343 ? 18.979 22.756 2.737 1.00 31.47 323 GLU A CA 1
ATOM 2316 C C . GLU A 1 343 ? 19.341 21.314 3.154 1.00 33.74 323 GLU A C 1
ATOM 2317 O O . GLU A 1 343 ? 19.665 21.038 4.341 1.00 34.45 323 GLU A O 1
ATOM 2319 N N . ARG A 1 344 ? 19.310 20.405 2.179 1.00 34.74 324 ARG A N 1
ATOM 2320 C CA . ARG A 1 344 ? 19.654 19.014 2.399 1.00 36.13 324 ARG A CA 1
ATOM 2321 C C . ARG A 1 344 ? 21.153 18.794 2.656 1.00 37.82 324 ARG A C 1
ATOM 2322 O O . ARG A 1 344 ? 21.598 17.644 2.680 1.00 38.94 324 ARG A O 1
ATOM 2324 N N . SER A 1 345 ? 21.923 19.885 2.828 1.00 38.82 325 SER A N 1
ATOM 2325 C CA . SER A 1 345 ? 23.337 19.842 3.238 1.00 39.39 325 SER A CA 1
ATOM 2326 C C . SER A 1 345 ? 23.471 19.940 4.772 1.00 39.22 325 SER A C 1
ATOM 2327 O O . SER A 1 345 ? 22.772 20.728 5.425 1.00 39.03 325 SER A O 1
#

Organism: Thermoplasma acidophilum (strain ATCC 25905 / DSM 1728 / JCM 9062 / NBRC 15155 / AMRC-C165) (NCBI:txid273075)

Radius of gyration: 20.33 Å; Cα contacts (8 Å, |Δi|>4): 707; chains: 1; bounding box: 35×58×56 Å

Secondary structure (DSSP, 8-state):
-EEEEEEE-SSEEEEE-GGG-EEEEES-EEEE--S------BBSSTTSSEEEEGGG--SS--B--SSTT-TTSTTTHHHHHHHHHHH-----EEEEEEEEE-GGGHHHHHHHHHHHHTTEEEEEE-GGG-EEEEEEEEEEEEETTHHHHHHHHHHTSS---SSEEEEEEE-SS-EEEEEEETTTTEE-GGG-EEES--HHHHHHHHHHHHHHHH-----HHHHHHHTTS-EEETTEEE-SHHHHHHHHHHHHHHHHHHHHHHHGGGGGGEEEEEEESTTHHHHGGGGGGGSTT-B-PPPTTTTTTHHHHHHHHHHHT-

CATH classification: 3.30.420.40 (+1 more: 3.30.420.40)

Nearest PDB structures (foldseek):
  2fsj-assembly1_A  TM=1.003E+00  e=3.842E-70  Thermoplasma acidophilum DSM 1728
  2fsk-assembly1_A  TM=9.854E-01  e=4.530E-65  Thermoplasma acidophilum DSM 1728
  2fsk-assembly2_B  TM=9.607E-01  e=5.721E-64  Thermoplasma acidophilum DSM 1728
  2fsn-assembly1_A  TM=9.758E-01  e=3.948E-57  Thermoplasma acidophilum DSM 1728
  2fsn-assembly2_B  TM=9.740E-01  e=4.973E-55  Thermoplasma acidophilum DSM 1728

Foldseek 3Di:
DFFKFWKQFQFKIWIQGPPRDIDIFGLKKAWDPDPAAVWHWKDQPQNPIIMTDGPPHDDPRIATDPGILQQLDPSNPVVVVVRVVVSVDADLAEYEYQYEEAPVCGVVSVVSNCVRAAQDKTWMAMHPRDIGIYGHHYYHYDHVVLLLVQLCCVVVLDAQDAFWEWEWAAEQFKTWIWIAGSNVSHTDVQLTDIGRAHVVQLLVVQQVVCCVVPVDRDDSVQSSVLLDAWDDDPNDTGHHCVRSVVSLVVRLVVVLVVSCVSCPVSLVRHQAYHYAYPSCVPCVVVNCVSPPPRYRYDPPVPRHPSSSNSSSVVSVVD

InterPro domains:
  IPR040607 Actin-like protein, N-terminal [PF17989] (5-154)
  IPR043129 ATPase, nucleotide binding domain [SSF53067] (1-163)
  IPR043129 ATPase, nucleotide binding domain [SSF53067] (167-322)
  IPR049067 Actin homologue MreB-like, C-terminal [PF21522] (174-296)

B-factor: mean 22.48, std 9.21, range [8.64, 66.7]

Sequence (318 aa):
MVVVGLDVGYGDTKVIGVDGKRIIFPSRWAVTETESWKIPVLSTDGGQTKFIYGKYASGNNIRVPQGDGRLASKEAFPLIAAALWESGIHNPVDLVIGSGTPLGTFDLEVKAAKEALENKVLTVTGPEGEVRQFNITRLIMRPQGVGAALYLLNQGIIEQQPGYGVVIDVGSRTTDVLTINLMDMEPVVELSFSLQIGVGDAISALSRKIAKETGFVVPFDLAQEALSHPVMFRQKQVGGPEVSGPILEDLANRIIENIRLNLRGEVDRVTSLIPVGGGSNLIGDRFEEIAPGTLVKIKPEDLQFANALGYRDAAERS

Solvent-accessible surface area: 14350 Å² total; per-residue (Å²): 109,46,33,0,0,2,14,2,5,57,38,38,0,16,0,4,4,51,141,50,145,87,35,73,17,38,1,70,38,10,86,27,176,51,169,71,66,135,87,29,8,0,0,46,73,65,24,90,64,21,5,34,10,3,160,81,6,73,68,77,134,63,24,56,3,128,17,33,2,90,3,38,20,84,52,0,62,15,0,0,0,0,0,2,21,76,27,44,24,68,106,75,14,62,1,8,0,0,1,2,0,28,35,78,69,39,118,135,25,20,127,37,0,81,99,41,3,36,115,83,93,13,46,0,13,0,52,109,34,77,84,47,70,1,42,0,51,96,1,27,13,86,12,9,2,6,0,0,0,38,18,0,43,96,106,61,84,10,58,97,72,120,16,22,0,0,0,0,19,0,22,27,153,36,0,12,2,1,0,0,32,0,130,68,16,100,35,23,95,140,17,18,45,56,17,143,33,0,8,12,67,2,2,48,26,0,27,149,84,6,38,91,116,61,58,49,124,9,74,99,71,35,1,76,85,0,4,63,93,59,10,112,33,165,171,33,126,14,17,0,76,96,39,1,30,92,28,19,82,72,6,0,68,133,0,4,98,54,0,108,129,66,3,68,50,54,37,127,129,12,56,6,0,0,8,4,11,33,1,12,100,63,8,7,98,64,0,65,72,11,12,106,73,22,32,21,151,11,52,119,76,16,20,66,24,2,11,0,22,0,2,63,49,12,2,54,97,79